Protein AF-A0A8H7BUD8-F1 (afdb_monomer)

Mean predicted aligned error: 6.66 Å

Organism: NCBI:txid679940

Radius of gyration: 22.52 Å; Cα contacts (8 Å, |Δi|>4): 184; chains: 1; bounding box: 57×32×62 Å

pLDDT: mean 85.46, std 10.9, range [43.34, 96.38]

Nearest PDB structures (foldseek):
  7f1q-assembly1_R  TM=3.606E-01  e=1.302E+00  Homo sapiens
  7uwb-assembly1_m  TM=3.746E-01  e=6.343E+00  Citrus x limon
  1qu7-assembly1_B  TM=4.519E-01  e=9.902E+00  Escherichia coli

Secondary structure (DSSP, 8-state):
----TT--BTTEEE-TTSPEEE-TTT--SSSTTHHHHHHHHHHHHHHHHHHHHHHHHH--STTHHHHHHHHHHH-S-HHHHHHHHHHHHHHHHHHHHHHHHHHHHHHHTT-HHHHHHHHHHHHHHHHHHHHHHHHHHHHHHHHHHHHHHHHHHHHHTTT--HHHHHHHHHHHHHHHHHHHHHHHHHHHHHHHHHHSHHHHHS-HHHHHHHHHHHHHHHHHHHHHHHHHHH--

Foldseek 3Di:
DDDPLQDAFLQWDADPVRAIFGQLLQDLPSHPCNVVSVVVVVVLVVLVVVLVVLVVVPPPVPCPVVVVVVVVVLDVDPVVVVVVVCCLVV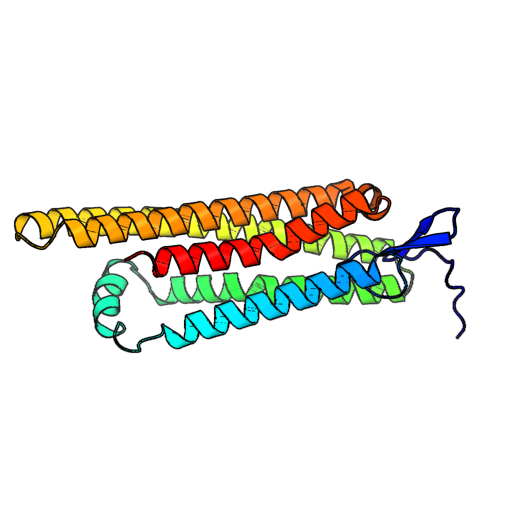VLVVLLVVLSVQLNVCRVVVNSVRNLVSVLVSLVVLLVSLQVVLVVLLVSLVSVLVSLVVVLVVCVVVPPDSVVSVLVSVLSVQLSVLSSVLSNQLSVLSVCCSVCVVVQRVDPVSSSVSSCSNSCSVSVSSVSNSVSVPPD

Solvent-accessible surface area (backbone atoms only — not comparable to full-atom values): 12670 Å² total; per-residue (Å²): 134,90,69,69,87,74,64,67,46,94,48,31,51,48,49,97,84,69,51,31,34,47,39,77,88,79,36,63,71,94,29,81,55,28,66,62,52,49,53,50,54,50,50,51,54,51,51,52,51,52,51,51,51,56,52,59,77,63,63,67,85,73,58,68,72,69,45,52,67,55,48,60,72,72,38,96,53,61,70,61,54,54,50,51,50,52,48,66,62,48,47,58,58,55,56,42,52,53,26,52,52,50,17,54,55,29,42,74,70,69,40,49,71,60,15,48,52,29,49,43,48,34,30,54,51,50,25,50,51,26,51,52,50,29,51,49,44,48,53,54,42,54,52,50,52,52,52,52,53,51,53,47,57,66,38,56,80,65,78,51,74,62,66,66,55,53,51,52,53,50,38,52,50,53,45,36,52,49,49,32,52,43,28,48,52,48,22,50,54,34,49,51,42,58,76,40,41,69,74,29,45,75,34,68,70,52,37,49,51,53,48,51,52,64,62,45,45,60,56,53,42,52,52,53,45,51,52,47,68,64,59,126

Sequence (232 aa):
MNRNLTESTFWRICDNEQRCHCDWRLTITHCQEQQAMKIMYIGQASLSGVVAVIGLNKLDLTPLQSSVALYTVWIRSPYIIDTICVLVITLPFISNNICSVLAGVYAKRGDNVRAEIYTSALYYLWTFYCVFLGSLIVYAGIRLVRLLKFHLRLQAERHVDVAKTKTGILKVKIIILGQTACTLISAVLLLTYAAMRDTIVEDFGRSLVFFIGGMYTYGLTMLVLEFAVILK

Structure (mmCIF, N/CA/C/O backbone):
data_AF-A0A8H7BUD8-F1
#
_entry.id   AF-A0A8H7BUD8-F1
#
loop_
_atom_site.group_PDB
_atom_site.id
_atom_site.type_symbol
_atom_site.label_atom_id
_atom_site.label_alt_id
_atom_site.label_comp_id
_atom_site.label_asym_id
_atom_site.label_entity_id
_atom_site.label_seq_id
_atom_site.pdbx_PDB_ins_code
_atom_site.Cartn_x
_atom_site.Cartn_y
_atom_site.Cartn_z
_atom_site.occupancy
_atom_site.B_iso_or_equiv
_atom_site.auth_seq_id
_atom_site.auth_comp_id
_atom_site.auth_asym_id
_atom_site.auth_atom_id
_atom_site.pdbx_PDB_model_num
ATOM 1 N N . MET A 1 1 ? 28.426 -11.624 -20.285 1.00 43.34 1 MET A N 1
ATOM 2 C CA . MET A 1 1 ? 27.499 -10.903 -21.186 1.00 43.34 1 MET A CA 1
ATOM 3 C C . MET A 1 1 ? 27.565 -9.425 -20.809 1.00 43.34 1 MET A C 1
ATOM 5 O O . MET A 1 1 ? 26.884 -9.019 -19.878 1.00 43.34 1 MET A O 1
ATOM 9 N N . ASN A 1 2 ? 28.457 -8.654 -21.441 1.00 44.00 2 ASN A N 1
ATOM 10 C CA . ASN A 1 2 ? 28.565 -7.205 -21.230 1.00 44.00 2 ASN A CA 1
ATOM 11 C C . ASN A 1 2 ? 27.395 -6.536 -21.955 1.00 44.00 2 ASN A C 1
ATOM 13 O O . ASN A 1 2 ? 27.482 -6.280 -23.151 1.00 44.00 2 ASN A O 1
ATOM 17 N N . ARG A 1 3 ? 26.268 -6.332 -21.265 1.00 54.66 3 ARG A N 1
ATOM 18 C CA . ARG A 1 3 ? 25.214 -5.455 -21.785 1.00 54.66 3 ARG A CA 1
ATOM 19 C C . ARG A 1 3 ? 25.732 -4.028 -21.693 1.00 54.66 3 ARG A C 1
ATOM 21 O O . ARG A 1 3 ? 26.208 -3.632 -20.629 1.00 54.66 3 ARG A O 1
ATOM 28 N N . ASN A 1 4 ? 25.652 -3.283 -22.789 1.00 61.06 4 ASN A N 1
ATOM 29 C CA . ASN A 1 4 ? 25.967 -1.862 -22.791 1.00 61.06 4 ASN A CA 1
ATOM 30 C C . ASN A 1 4 ? 25.098 -1.187 -21.721 1.00 61.06 4 ASN A C 1
ATOM 32 O O . ASN A 1 4 ? 23.870 -1.199 -21.798 1.00 61.06 4 ASN A O 1
ATOM 36 N N . LEU A 1 5 ? 25.734 -0.648 -20.677 1.00 64.06 5 LEU A N 1
ATOM 37 C CA . LEU A 1 5 ? 25.042 -0.037 -19.537 1.00 64.06 5 LEU A CA 1
ATOM 38 C C . LEU A 1 5 ? 24.188 1.178 -19.930 1.00 64.06 5 LEU A C 1
ATOM 40 O O . LEU A 1 5 ? 23.411 1.633 -19.099 1.00 64.06 5 LEU A O 1
ATOM 44 N N . THR A 1 6 ? 24.294 1.640 -21.173 1.00 64.50 6 THR A N 1
ATOM 45 C CA . THR A 1 6 ? 23.621 2.803 -21.751 1.00 64.50 6 THR A CA 1
ATOM 46 C C . THR A 1 6 ? 22.310 2.488 -22.476 1.00 64.50 6 THR A C 1
ATOM 48 O O . THR A 1 6 ? 21.619 3.417 -22.875 1.00 64.50 6 THR A O 1
ATOM 51 N N . GLU A 1 7 ? 21.937 1.216 -22.660 1.00 76.75 7 GLU A N 1
ATOM 52 C CA . GLU A 1 7 ? 20.685 0.876 -23.349 1.00 76.75 7 GLU A CA 1
ATOM 53 C C . GLU A 1 7 ? 19.470 1.114 -22.436 1.00 76.75 7 GLU A C 1
ATOM 55 O O . GLU A 1 7 ? 19.426 0.623 -21.296 1.00 76.75 7 GLU A O 1
ATOM 60 N N . SER A 1 8 ? 18.489 1.878 -22.926 1.00 77.75 8 SER A N 1
ATOM 61 C CA . SER A 1 8 ? 17.217 2.075 -22.235 1.00 77.75 8 SER A CA 1
ATOM 62 C C . SER A 1 8 ? 16.443 0.756 -22.203 1.00 77.75 8 SER A C 1
ATOM 64 O O . SER A 1 8 ? 16.367 0.005 -23.172 1.00 77.75 8 SER A O 1
ATOM 66 N N . THR A 1 9 ? 15.892 0.435 -21.041 1.00 85.50 9 THR A N 1
ATOM 67 C CA . THR A 1 9 ? 15.072 -0.763 -20.824 1.00 85.50 9 THR A CA 1
ATOM 68 C C . THR A 1 9 ? 13.766 -0.342 -20.170 1.00 85.50 9 THR A C 1
ATOM 70 O O . THR A 1 9 ? 13.685 0.735 -19.591 1.00 85.50 9 THR A O 1
ATOM 73 N N . PHE A 1 10 ? 12.748 -1.199 -20.196 1.00 85.75 10 PHE A N 1
ATOM 74 C CA . PHE A 1 10 ? 11.428 -0.893 -19.628 1.00 85.75 10 PHE A CA 1
ATOM 75 C C . PHE A 1 10 ? 11.452 -0.348 -18.179 1.00 85.75 10 PHE A C 1
ATOM 77 O O . PHE A 1 10 ? 10.625 0.478 -17.789 1.00 85.75 10 PHE A O 1
ATOM 84 N N . TRP A 1 11 ? 12.410 -0.804 -17.372 1.00 86.31 11 TRP A N 1
ATOM 85 C CA . TRP A 1 11 ? 12.568 -0.423 -15.965 1.00 86.31 11 TRP A CA 1
ATOM 86 C C . TRP A 1 11 ? 13.680 0.613 -15.723 1.00 86.31 11 TRP A C 1
ATOM 88 O O . TRP A 1 11 ? 13.928 0.985 -14.576 1.00 86.31 11 TRP A O 1
ATOM 98 N N . ARG A 1 12 ? 14.385 1.042 -16.779 1.00 88.12 12 ARG A N 1
ATOM 99 C CA . ARG A 1 12 ? 15.499 1.994 -16.710 1.00 88.12 12 ARG A CA 1
ATOM 100 C C . ARG A 1 12 ? 15.520 2.890 -17.942 1.00 88.12 12 ARG A C 1
ATOM 102 O O . ARG A 1 12 ? 15.896 2.435 -19.023 1.00 88.12 12 ARG A O 1
ATOM 109 N N . ILE A 1 13 ? 15.192 4.158 -17.749 1.00 89.12 13 ILE A N 1
ATOM 110 C CA . ILE A 1 13 ? 15.179 5.178 -18.797 1.00 89.12 13 ILE A CA 1
ATOM 111 C C . ILE A 1 13 ? 16.474 5.981 -18.672 1.00 89.12 13 ILE A C 1
ATOM 113 O O . ILE A 1 13 ? 16.790 6.455 -17.585 1.00 89.12 13 ILE A O 1
ATOM 117 N N . CYS A 1 14 ? 17.257 6.081 -19.745 1.00 89.62 14 CYS A N 1
ATOM 118 C CA . CYS A 1 14 ? 18.508 6.839 -19.746 1.00 89.62 14 CYS A CA 1
ATOM 119 C C . CYS A 1 14 ? 18.356 8.083 -20.620 1.00 89.62 14 CYS A C 1
ATOM 121 O O . CYS A 1 14 ? 17.897 7.975 -21.755 1.00 89.62 14 CYS A O 1
ATOM 123 N N . ASP A 1 15 ? 18.745 9.236 -20.084 1.00 88.00 15 ASP A N 1
ATOM 124 C CA . ASP A 1 15 ? 18.772 10.506 -20.809 1.00 88.00 15 ASP A CA 1
ATOM 125 C C . ASP A 1 15 ? 20.019 10.600 -21.715 1.00 88.00 15 ASP A C 1
ATOM 127 O O . ASP A 1 15 ? 20.965 9.812 -21.604 1.00 88.00 15 ASP A O 1
ATOM 131 N N . ASN A 1 16 ? 20.044 11.600 -22.596 1.00 88.00 16 ASN A N 1
ATOM 132 C CA . ASN A 1 16 ? 21.133 11.910 -23.524 1.00 88.00 16 ASN A CA 1
ATOM 133 C C . ASN A 1 16 ? 22.482 12.127 -22.816 1.00 88.00 16 ASN A C 1
ATOM 135 O O . ASN A 1 16 ? 23.537 11.868 -23.390 1.00 88.00 16 ASN A O 1
ATOM 139 N N . GLU A 1 17 ? 22.460 12.543 -21.549 1.00 88.62 17 GLU A N 1
ATOM 140 C CA . GLU A 1 17 ? 23.647 12.702 -20.700 1.00 88.62 17 GLU A CA 1
ATOM 141 C C . GLU A 1 17 ? 24.137 11.387 -20.060 1.00 88.62 17 GLU A C 1
ATOM 143 O O . GLU A 1 17 ? 24.962 11.408 -19.149 1.00 88.62 17 GLU A O 1
ATOM 148 N N . GLN A 1 18 ? 23.619 10.231 -20.495 1.00 84.69 18 GLN A N 1
ATOM 149 C CA . GLN A 1 18 ? 23.908 8.904 -19.927 1.00 84.69 18 GLN A CA 1
ATOM 150 C C . GLN A 1 18 ? 23.512 8.753 -18.447 1.00 84.69 18 GLN A C 1
ATOM 152 O O . GLN A 1 18 ? 23.960 7.832 -17.759 1.00 84.69 18 GLN A O 1
ATOM 157 N N . ARG A 1 19 ? 22.639 9.634 -17.948 1.00 89.50 19 ARG A N 1
ATOM 158 C CA . ARG A 1 19 ? 22.030 9.515 -16.622 1.00 89.50 19 ARG A CA 1
ATOM 159 C C . ARG A 1 19 ? 20.838 8.575 -16.726 1.00 89.50 19 ARG A C 1
ATOM 161 O O . ARG A 1 19 ? 19.901 8.839 -17.470 1.00 89.50 19 ARG A O 1
ATOM 168 N N . CYS A 1 20 ? 20.909 7.449 -16.024 1.00 90.88 20 CYS A N 1
ATOM 169 C CA . CYS A 1 20 ? 19.856 6.442 -16.032 1.00 90.88 20 CYS A CA 1
ATOM 170 C C . CYS A 1 20 ? 19.008 6.533 -14.763 1.00 90.88 20 CYS A C 1
ATOM 172 O O . CYS A 1 20 ? 19.529 6.409 -13.650 1.00 90.88 20 CYS A O 1
ATOM 174 N N . HIS A 1 21 ? 17.708 6.689 -14.975 1.00 90.50 21 HIS A N 1
ATOM 175 C CA . HIS A 1 21 ? 16.658 6.740 -13.973 1.00 90.50 21 HIS A CA 1
ATOM 176 C C . HIS A 1 21 ? 15.970 5.378 -13.884 1.00 90.50 21 HIS A C 1
ATOM 178 O O . HIS A 1 21 ? 15.653 4.755 -14.903 1.00 90.50 21 HIS A O 1
ATOM 184 N N . CYS A 1 22 ? 15.768 4.889 -12.663 1.00 90.25 22 CYS A N 1
ATOM 185 C CA . CYS A 1 22 ? 15.140 3.591 -12.417 1.00 90.25 22 CYS A CA 1
ATOM 186 C C . CYS A 1 22 ? 13.691 3.746 -11.956 1.00 90.25 22 CYS A C 1
ATOM 188 O O . CYS A 1 22 ? 13.375 4.589 -11.114 1.00 90.25 22 CYS A O 1
ATOM 190 N N . ASP A 1 23 ? 12.836 2.831 -12.411 1.00 88.50 23 ASP A N 1
ATOM 191 C CA . ASP A 1 23 ? 11.555 2.585 -11.758 1.00 88.50 23 ASP A CA 1
ATOM 192 C C . ASP A 1 23 ? 11.805 1.884 -10.414 1.00 88.50 23 ASP A C 1
ATOM 194 O O . ASP A 1 23 ? 12.189 0.710 -10.367 1.00 88.50 23 ASP A O 1
ATOM 198 N N . TRP A 1 24 ? 11.572 2.617 -9.322 1.00 84.88 24 TRP A N 1
ATOM 199 C CA . TRP A 1 24 ? 11.838 2.193 -7.946 1.00 84.88 24 TRP A CA 1
ATOM 200 C C . TRP A 1 24 ? 11.143 0.886 -7.544 1.00 84.88 24 TRP A C 1
ATOM 202 O O . TRP A 1 24 ? 11.577 0.244 -6.588 1.00 84.88 24 TRP A O 1
ATOM 212 N N . ARG A 1 25 ? 10.082 0.466 -8.249 1.00 79.00 25 ARG A N 1
ATOM 213 C CA . ARG A 1 25 ? 9.396 -0.806 -7.975 1.00 79.00 25 ARG A CA 1
ATOM 214 C C . ARG A 1 25 ? 10.030 -2.010 -8.648 1.00 79.00 25 ARG A C 1
ATOM 216 O O . ARG A 1 25 ? 9.864 -3.124 -8.156 1.00 79.00 25 ARG A O 1
ATOM 223 N N . LEU A 1 26 ? 10.696 -1.804 -9.779 1.00 84.25 26 LEU A N 1
ATOM 224 C CA . LEU A 1 26 ? 11.201 -2.886 -10.622 1.00 84.25 26 LEU A CA 1
ATOM 225 C C . LEU A 1 26 ? 12.694 -3.121 -10.404 1.00 84.25 26 LEU A C 1
ATOM 227 O O . LEU A 1 26 ? 13.139 -4.267 -10.351 1.00 84.25 26 LEU A O 1
ATOM 231 N N . THR A 1 27 ? 13.476 -2.051 -10.264 1.00 86.88 27 THR A N 1
ATOM 232 C CA . THR A 1 27 ? 14.910 -2.142 -9.985 1.00 86.88 27 THR A CA 1
ATOM 233 C C . THR A 1 27 ? 15.389 -0.945 -9.175 1.00 86.88 27 THR A C 1
ATOM 235 O O . THR A 1 27 ? 14.953 0.184 -9.360 1.00 86.88 27 THR A O 1
ATOM 238 N N . ILE A 1 28 ? 16.345 -1.198 -8.289 1.00 86.19 28 ILE A N 1
ATOM 239 C CA . ILE A 1 28 ? 17.000 -0.168 -7.471 1.00 86.19 28 ILE A CA 1
ATOM 240 C C . ILE A 1 28 ? 18.496 -0.053 -7.778 1.00 86.19 28 ILE A C 1
ATOM 242 O O . ILE A 1 28 ? 19.206 0.714 -7.133 1.00 86.19 28 ILE A O 1
ATOM 246 N N . THR A 1 29 ? 19.010 -0.865 -8.704 1.00 88.94 29 THR A N 1
ATOM 247 C CA . THR A 1 29 ? 20.447 -0.978 -8.978 1.00 88.94 29 THR A CA 1
ATOM 248 C C . THR A 1 29 ? 20.827 -0.337 -10.304 1.00 88.94 29 THR A C 1
ATOM 250 O O . THR A 1 29 ? 20.059 -0.416 -11.259 1.00 88.94 29 THR A O 1
ATOM 253 N N . HIS A 1 30 ? 22.048 0.199 -10.378 1.00 89.50 30 HIS A N 1
ATOM 254 C CA . HIS A 1 30 ? 22.639 0.790 -11.588 1.00 89.50 30 HIS A CA 1
ATOM 255 C C . HIS A 1 30 ? 21.899 2.029 -12.121 1.00 89.50 30 HIS A C 1
ATOM 257 O O . HIS A 1 30 ? 21.850 2.246 -13.331 1.00 89.50 30 HIS A O 1
ATOM 263 N N . CYS A 1 31 ? 21.356 2.841 -11.211 1.00 89.75 31 CYS A N 1
ATOM 264 C CA . CYS A 1 31 ? 20.735 4.132 -11.506 1.00 89.75 31 CYS A CA 1
ATOM 265 C C . CYS A 1 31 ? 21.238 5.215 -10.556 1.00 89.75 31 CYS A C 1
ATOM 267 O O . CYS A 1 31 ? 21.756 4.910 -9.474 1.00 89.75 31 CYS A O 1
ATOM 269 N N . GLN A 1 32 ? 21.072 6.473 -10.960 1.00 90.50 32 GLN A N 1
ATOM 270 C CA . GLN A 1 32 ? 21.531 7.638 -10.202 1.00 90.50 32 GLN A CA 1
ATOM 271 C C . GLN A 1 32 ? 20.929 7.677 -8.785 1.00 90.50 32 GLN A C 1
ATOM 273 O O . GLN A 1 32 ? 21.594 8.068 -7.827 1.00 90.50 32 GLN A O 1
ATOM 278 N N . GLU A 1 33 ? 19.700 7.191 -8.621 1.00 88.88 33 GLU A N 1
ATOM 279 C CA . GLU A 1 33 ? 18.955 7.228 -7.359 1.00 88.88 33 GLU A CA 1
ATOM 280 C C . GLU A 1 33 ? 19.239 6.060 -6.419 1.00 88.88 33 GLU A C 1
ATOM 282 O O . GLU A 1 33 ? 18.666 5.997 -5.329 1.00 88.88 33 GLU A O 1
ATOM 287 N N . GLN A 1 34 ? 20.109 5.125 -6.806 1.00 92.44 34 GLN A N 1
ATOM 288 C CA . GLN A 1 34 ? 20.335 3.885 -6.064 1.00 92.44 34 GLN A CA 1
ATOM 289 C C . GLN A 1 34 ? 20.611 4.134 -4.571 1.00 92.44 34 GLN A C 1
ATOM 291 O O . GLN A 1 34 ? 20.104 3.404 -3.717 1.00 92.44 34 GLN A O 1
ATOM 296 N N . GLN A 1 35 ? 21.427 5.139 -4.236 1.00 92.31 35 GLN A N 1
ATOM 297 C CA . GLN A 1 35 ? 21.776 5.432 -2.844 1.00 92.31 35 GLN A CA 1
ATOM 298 C C . GLN A 1 35 ? 20.573 5.967 -2.056 1.00 92.31 35 GLN A C 1
ATOM 300 O O . GLN A 1 35 ? 20.319 5.494 -0.949 1.00 92.31 35 GLN A O 1
ATOM 305 N N . ALA A 1 36 ? 19.807 6.895 -2.638 1.00 89.62 36 ALA A N 1
ATOM 306 C CA . ALA A 1 36 ? 18.610 7.449 -2.012 1.00 89.62 36 ALA A CA 1
ATOM 307 C C . ALA A 1 36 ? 17.548 6.362 -1.785 1.00 89.62 36 ALA A C 1
ATOM 309 O O . ALA A 1 36 ? 17.034 6.227 -0.674 1.00 89.62 36 ALA A O 1
ATOM 310 N N . MET A 1 37 ? 17.290 5.522 -2.794 1.00 88.88 37 MET A N 1
ATOM 311 C CA . MET A 1 37 ? 16.328 4.424 -2.676 1.00 88.88 37 MET A CA 1
ATOM 312 C C . MET A 1 37 ? 16.728 3.429 -1.582 1.00 88.88 37 MET A C 1
ATOM 314 O O . MET A 1 37 ? 15.906 3.080 -0.737 1.00 88.88 37 MET A O 1
ATOM 318 N N . LYS A 1 38 ? 18.001 3.007 -1.547 1.00 91.25 38 LYS A N 1
ATOM 319 C CA . LYS A 1 38 ? 18.509 2.074 -0.527 1.00 91.25 38 LYS A CA 1
ATOM 320 C C . LYS A 1 38 ? 18.321 2.607 0.893 1.00 91.25 38 LYS A C 1
ATOM 322 O O . LYS A 1 38 ? 17.859 1.862 1.753 1.00 91.25 38 LYS A O 1
ATOM 327 N N . ILE A 1 39 ? 18.642 3.882 1.130 1.00 90.94 39 ILE A N 1
ATOM 328 C CA . ILE A 1 39 ? 18.471 4.519 2.445 1.00 90.94 39 ILE A CA 1
ATOM 329 C C . ILE A 1 39 ? 17.000 4.483 2.876 1.00 90.94 39 ILE A C 1
ATOM 331 O O . ILE A 1 39 ? 16.704 4.121 4.013 1.00 90.94 39 ILE A O 1
ATOM 335 N N . MET A 1 40 ? 16.071 4.799 1.972 1.00 88.31 40 MET A N 1
ATOM 336 C CA . MET A 1 40 ? 14.641 4.801 2.295 1.00 88.31 40 MET A CA 1
ATOM 337 C C . MET A 1 40 ? 14.084 3.399 2.553 1.00 88.31 40 MET A C 1
ATOM 339 O O . MET A 1 40 ? 13.327 3.225 3.504 1.00 88.31 40 MET A O 1
ATOM 343 N N . TYR A 1 41 ? 14.480 2.389 1.768 1.00 87.75 41 TYR A N 1
ATOM 344 C CA . TYR A 1 41 ? 14.078 0.998 2.016 1.00 87.75 41 TYR A CA 1
ATOM 345 C C . TYR A 1 41 ? 14.549 0.507 3.388 1.00 87.75 41 TYR A C 1
ATO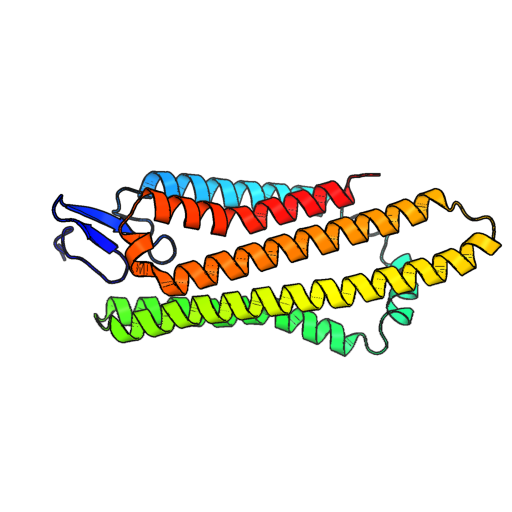M 347 O O . TYR A 1 41 ? 13.773 -0.105 4.123 1.00 87.75 41 TYR A O 1
ATOM 355 N N . ILE A 1 42 ? 15.795 0.816 3.762 1.00 90.62 42 ILE A N 1
ATOM 356 C CA . ILE A 1 42 ? 16.317 0.507 5.098 1.00 90.62 42 ILE A CA 1
ATOM 357 C C . ILE A 1 42 ? 15.499 1.245 6.161 1.00 90.62 42 ILE A C 1
ATOM 359 O O . ILE A 1 42 ? 15.039 0.617 7.109 1.00 90.62 42 ILE A O 1
ATOM 363 N N . GLY A 1 43 ? 15.246 2.544 5.976 1.00 88.75 43 GLY A N 1
ATOM 364 C CA . GLY A 1 43 ? 14.444 3.340 6.906 1.00 88.75 43 GLY A CA 1
ATOM 365 C C . GLY A 1 43 ? 13.032 2.784 7.112 1.00 88.75 43 GLY A C 1
ATOM 366 O O . GLY A 1 43 ? 12.563 2.703 8.246 1.00 88.75 43 GLY A O 1
ATOM 367 N N . GLN A 1 44 ? 12.367 2.340 6.044 1.00 84.69 44 GLN A N 1
ATOM 368 C CA . GLN A 1 44 ? 11.043 1.721 6.121 1.00 84.69 44 GLN A CA 1
ATOM 369 C C . GLN A 1 44 ? 11.081 0.364 6.835 1.00 84.69 44 GLN A C 1
ATOM 371 O O . GLN A 1 44 ? 10.204 0.079 7.655 1.00 84.69 44 GLN A O 1
ATOM 376 N N . ALA A 1 45 ? 12.092 -0.465 6.559 1.00 87.31 45 ALA A N 1
ATOM 377 C CA . ALA A 1 45 ? 12.280 -1.739 7.246 1.00 87.31 45 ALA A CA 1
ATOM 378 C C . ALA A 1 45 ? 12.526 -1.530 8.749 1.00 87.31 45 ALA A C 1
ATOM 380 O O . ALA A 1 45 ? 11.886 -2.183 9.574 1.00 87.31 45 ALA A O 1
ATOM 381 N N . SER A 1 46 ? 13.380 -0.567 9.114 1.00 89.38 46 SER A N 1
ATOM 382 C CA . SER A 1 46 ? 13.625 -0.183 10.506 1.00 89.38 46 SER A CA 1
ATOM 383 C C . SER A 1 46 ? 12.353 0.316 11.189 1.00 89.38 46 SER A C 1
ATOM 385 O O . SER A 1 46 ? 12.027 -0.156 12.276 1.00 89.38 46 SER A O 1
ATOM 387 N N . LEU A 1 47 ? 11.599 1.214 10.544 1.00 85.94 47 LEU A N 1
ATOM 388 C CA . LEU A 1 47 ? 10.335 1.726 11.078 1.00 85.94 47 LEU A CA 1
ATOM 389 C C . LEU A 1 47 ? 9.315 0.599 11.297 1.00 85.94 47 LEU A C 1
ATOM 391 O O . LEU A 1 47 ? 8.687 0.535 12.349 1.00 85.94 47 LEU A O 1
ATOM 395 N N . SER A 1 48 ? 9.194 -0.320 10.338 1.00 84.25 48 SER A N 1
ATOM 396 C CA . SER A 1 48 ? 8.301 -1.481 10.448 1.00 84.25 48 SER A CA 1
ATOM 397 C C . SER A 1 48 ? 8.709 -2.402 11.603 1.00 84.25 48 SER A C 1
ATOM 399 O O . SER A 1 48 ? 7.848 -2.897 12.327 1.00 84.25 48 SER A O 1
ATOM 401 N N . GLY A 1 49 ? 10.015 -2.597 11.815 1.00 84.31 49 GLY A N 1
ATOM 402 C CA . GLY A 1 49 ? 10.543 -3.354 12.951 1.00 84.31 49 GLY A CA 1
ATOM 403 C C . GLY A 1 49 ? 10.223 -2.704 14.300 1.00 84.31 49 GLY A C 1
ATOM 404 O O . GLY A 1 49 ? 9.793 -3.394 15.220 1.00 84.31 49 GLY A O 1
ATOM 405 N N . VAL A 1 50 ? 10.367 -1.378 14.410 1.00 86.00 50 VAL A N 1
ATOM 406 C CA . VAL A 1 50 ? 10.026 -0.623 15.631 1.00 86.00 50 VAL A CA 1
ATOM 407 C C . VAL A 1 50 ? 8.542 -0.764 15.969 1.00 86.00 50 VAL A C 1
ATOM 409 O O . VAL A 1 50 ? 8.213 -1.125 17.097 1.00 86.00 50 VAL A O 1
ATOM 412 N N . VAL A 1 51 ? 7.663 -0.559 14.984 1.00 80.88 51 VAL A N 1
ATOM 413 C CA . VAL A 1 51 ? 6.205 -0.724 15.131 1.00 80.88 51 VAL A CA 1
ATOM 414 C C . VAL A 1 51 ? 5.860 -2.151 15.573 1.00 80.88 51 VAL A C 1
ATOM 416 O O . VAL A 1 51 ? 5.110 -2.364 16.523 1.00 80.88 51 VAL A O 1
ATOM 419 N N . ALA A 1 52 ? 6.467 -3.169 14.954 1.00 80.56 52 ALA A N 1
ATOM 420 C CA . ALA A 1 52 ? 6.235 -4.557 15.350 1.00 80.56 52 ALA A CA 1
ATOM 421 C C . ALA A 1 52 ? 6.631 -4.822 16.817 1.00 80.56 52 ALA A C 1
ATOM 423 O O . ALA A 1 52 ? 5.883 -5.466 17.552 1.00 80.56 52 ALA A O 1
ATOM 424 N N . VAL A 1 53 ? 7.775 -4.295 17.268 1.00 84.62 53 VAL A N 1
ATOM 425 C CA . VAL A 1 53 ? 8.233 -4.435 18.661 1.00 84.62 53 VAL A CA 1
ATOM 426 C C . VAL A 1 53 ? 7.295 -3.718 19.635 1.00 84.62 53 VAL A C 1
ATOM 428 O O . VAL A 1 53 ? 6.952 -4.285 20.674 1.00 84.62 53 VAL A O 1
ATOM 431 N N . ILE A 1 54 ? 6.852 -2.497 19.323 1.00 82.00 54 ILE A N 1
ATOM 432 C CA . ILE A 1 54 ? 5.903 -1.748 20.163 1.00 82.00 54 ILE A CA 1
ATOM 433 C C . ILE A 1 54 ? 4.572 -2.505 20.268 1.00 82.00 54 ILE A C 1
ATOM 435 O O . ILE A 1 54 ? 4.058 -2.686 21.376 1.00 82.00 54 ILE A O 1
ATOM 439 N N . GLY A 1 55 ? 4.054 -3.006 19.144 1.00 72.94 55 GLY A N 1
ATOM 440 C CA . GLY A 1 55 ? 2.831 -3.804 19.094 1.00 72.94 55 GLY A CA 1
ATOM 441 C C . GLY A 1 55 ? 2.909 -5.085 19.930 1.00 72.94 55 GLY A C 1
ATOM 442 O O . GLY A 1 55 ? 1.994 -5.365 20.704 1.00 72.94 55 GLY A O 1
ATOM 443 N N . LEU A 1 56 ? 4.015 -5.831 19.839 1.00 77.62 56 LEU A N 1
ATOM 444 C CA . LEU A 1 56 ? 4.214 -7.070 20.603 1.00 77.62 56 LEU A CA 1
ATOM 445 C C . LEU A 1 56 ? 4.288 -6.828 22.117 1.00 77.62 56 LEU A C 1
ATOM 447 O O . LEU A 1 56 ? 3.674 -7.570 22.877 1.00 77.62 56 LEU A O 1
ATOM 451 N N . ASN A 1 57 ? 4.969 -5.768 22.566 1.00 75.81 57 ASN A N 1
ATOM 452 C CA . ASN A 1 57 ? 5.066 -5.431 23.995 1.00 75.81 57 ASN A CA 1
ATOM 453 C C . ASN A 1 57 ? 3.722 -5.011 24.618 1.00 75.81 57 ASN A C 1
ATOM 455 O O . ASN A 1 57 ? 3.571 -5.015 25.838 1.00 75.81 57 ASN A O 1
ATOM 459 N N . LY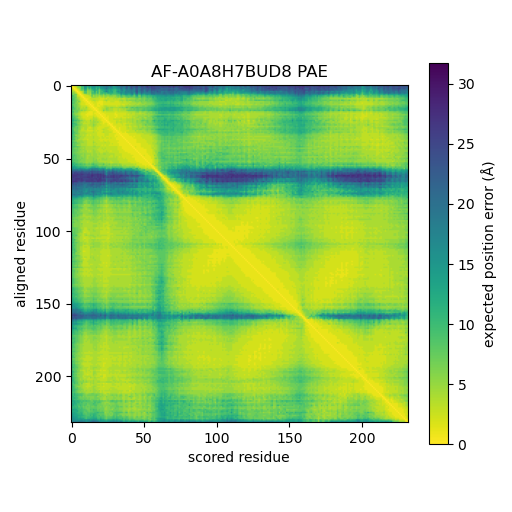S A 1 58 ? 2.751 -4.607 23.793 1.00 65.62 58 LYS A N 1
ATOM 460 C CA . LYS A 1 58 ? 1.420 -4.147 24.215 1.00 65.62 58 LYS A CA 1
ATOM 461 C C . LYS A 1 58 ? 0.338 -5.214 24.097 1.00 65.62 58 LYS A C 1
ATOM 463 O O . LYS A 1 58 ? -0.787 -4.959 24.534 1.00 65.62 58 LYS A O 1
ATOM 468 N N . LEU A 1 59 ? 0.648 -6.375 23.523 1.00 61.81 59 LEU A N 1
ATOM 469 C CA . LEU A 1 59 ? -0.283 -7.489 23.404 1.00 61.81 59 LEU A CA 1
ATOM 470 C C . LEU A 1 59 ? -0.408 -8.216 24.755 1.00 61.81 59 LEU A C 1
ATOM 472 O O . LEU A 1 59 ? -0.023 -9.371 24.905 1.00 61.81 59 LEU A O 1
ATOM 476 N N . ASP A 1 60 ? -0.940 -7.521 25.760 1.00 54.41 60 ASP A N 1
ATOM 477 C CA . ASP A 1 60 ? -1.428 -8.150 26.983 1.00 54.41 60 ASP A CA 1
ATOM 478 C C . ASP A 1 60 ? -2.524 -9.149 26.571 1.00 54.41 60 ASP A C 1
ATOM 480 O O . ASP A 1 60 ? -3.532 -8.764 25.983 1.00 54.41 60 ASP A O 1
ATOM 484 N N . LEU A 1 61 ? -2.335 -10.441 26.847 1.00 54.59 61 LEU A N 1
ATOM 485 C CA . LEU A 1 61 ? -3.241 -11.548 26.479 1.00 54.59 61 LEU A CA 1
ATOM 486 C C . LEU A 1 61 ? -4.599 -11.527 27.222 1.00 54.59 61 LEU A C 1
ATOM 488 O O . LEU A 1 61 ? -5.415 -12.438 27.087 1.00 54.59 61 LEU A O 1
ATOM 492 N N . THR A 1 62 ? -4.875 -10.484 28.002 1.00 47.31 62 THR A N 1
ATOM 493 C CA . THR A 1 62 ? -6.035 -10.355 28.895 1.00 47.31 62 THR A CA 1
ATOM 494 C C . THR A 1 62 ? -7.370 -9.858 28.287 1.00 47.31 62 THR A C 1
ATOM 496 O O . THR A 1 62 ? -8.400 -10.116 28.914 1.00 47.31 62 THR A O 1
ATOM 499 N N . PRO A 1 63 ? -7.491 -9.223 27.095 1.00 52.03 63 PRO A N 1
ATOM 500 C CA . PRO A 1 63 ? -8.778 -8.714 26.601 1.00 52.03 63 PRO A CA 1
ATOM 501 C C . PRO A 1 63 ? -9.673 -9.774 25.931 1.00 52.03 63 PRO A C 1
ATOM 503 O O . PRO A 1 63 ? -10.786 -9.445 25.497 1.00 52.03 63 PRO A O 1
ATOM 506 N N . LEU A 1 64 ? -9.239 -11.039 25.847 1.00 48.41 64 LEU A N 1
ATOM 507 C CA . LEU A 1 64 ? -9.976 -12.097 25.143 1.00 48.41 64 LEU A CA 1
ATOM 508 C C . LEU A 1 64 ? -11.377 -12.345 25.741 1.00 48.41 64 LEU A C 1
ATOM 510 O O . LEU A 1 64 ? -12.294 -12.697 25.013 1.00 48.41 64 LEU A O 1
ATOM 514 N N . GLN A 1 65 ? -11.591 -12.092 27.038 1.00 46.53 65 GLN A N 1
ATOM 515 C CA . GLN A 1 65 ? -12.903 -12.304 27.675 1.00 46.53 65 GLN A CA 1
ATOM 516 C C . GLN A 1 65 ? -13.879 -11.121 27.527 1.00 46.53 65 GLN A C 1
ATOM 518 O O . GLN A 1 65 ? -15.083 -11.330 27.404 1.00 46.53 65 GLN A O 1
ATOM 523 N N . SER A 1 66 ? -13.385 -9.878 27.491 1.00 52.75 66 SER A N 1
ATOM 524 C CA . SER A 1 66 ? -14.222 -8.667 27.350 1.00 52.75 66 SER A CA 1
ATOM 525 C C . SER A 1 66 ? -14.762 -8.494 25.924 1.00 52.75 66 SER A C 1
ATOM 527 O O . SER A 1 66 ? -15.887 -8.043 25.701 1.00 52.75 66 SER A O 1
ATOM 529 N N . SER A 1 67 ? -13.965 -8.902 24.938 1.00 56.91 67 SER A N 1
ATOM 530 C CA . SER A 1 67 ? -14.276 -8.734 23.520 1.00 56.91 67 SER A CA 1
ATOM 531 C C . SER A 1 67 ? -15.314 -9.728 23.002 1.00 56.91 67 SER A C 1
ATOM 533 O O . SER A 1 67 ? -16.110 -9.338 22.157 1.00 56.91 67 SER A O 1
ATOM 535 N N . VAL A 1 68 ? -15.387 -10.958 23.526 1.00 63.38 68 VAL A N 1
ATOM 536 C CA . VAL A 1 68 ? -16.327 -11.988 23.035 1.00 63.38 68 VAL A CA 1
ATOM 537 C C . VAL A 1 68 ? -17.786 -11.551 23.183 1.00 63.38 68 VAL A C 1
ATOM 539 O O . VAL A 1 68 ? -18.564 -11.708 22.246 1.00 63.38 68 VAL A O 1
ATOM 542 N N . ALA A 1 69 ? -18.158 -10.938 24.312 1.00 65.00 69 ALA A N 1
ATOM 543 C CA . ALA A 1 69 ? -19.528 -10.472 24.544 1.00 65.00 69 ALA A CA 1
ATOM 544 C C . ALA A 1 69 ? -19.918 -9.285 23.645 1.00 65.00 69 ALA A C 1
ATOM 546 O O . ALA A 1 69 ? -21.055 -9.192 23.190 1.00 65.00 69 ALA A O 1
ATOM 547 N N . LEU A 1 70 ? -18.980 -8.376 23.361 1.00 64.31 70 LEU A N 1
ATOM 548 C CA . LEU A 1 70 ? -19.228 -7.247 22.461 1.00 64.31 70 LEU A CA 1
ATOM 549 C C . LEU A 1 70 ? -19.220 -7.688 20.987 1.00 64.31 70 LEU A C 1
ATOM 551 O O . LEU A 1 70 ? -19.989 -7.183 20.171 1.00 64.31 70 LEU A O 1
ATOM 555 N N . TYR A 1 71 ? -18.353 -8.643 20.651 1.00 66.31 71 TYR A N 1
ATOM 556 C CA . TYR A 1 71 ? -18.150 -9.166 19.304 1.00 66.31 71 TYR A CA 1
ATOM 557 C C . TYR A 1 71 ? -19.359 -9.975 18.818 1.00 66.31 71 TYR A C 1
ATOM 559 O O . TYR A 1 71 ? -19.819 -9.764 17.696 1.00 66.31 71 TYR A O 1
ATOM 567 N N . THR A 1 72 ? -19.941 -10.817 19.678 1.00 70.44 72 THR A N 1
ATOM 568 C CA . THR A 1 72 ? -21.149 -11.601 19.354 1.00 70.44 72 THR A CA 1
ATOM 569 C C . THR A 1 72 ? -22.384 -10.726 19.130 1.00 70.44 72 THR A C 1
ATOM 571 O O . THR A 1 72 ? -23.235 -11.063 18.312 1.00 70.44 72 THR A O 1
ATOM 574 N N . VAL A 1 73 ? -22.471 -9.570 19.797 1.00 76.88 73 VAL A N 1
ATOM 575 C CA . VAL A 1 73 ? -23.544 -8.584 19.572 1.00 76.88 73 VAL A CA 1
ATOM 576 C C . VAL A 1 73 ? -23.290 -7.759 18.308 1.00 76.88 73 VAL A C 1
ATOM 578 O O . VAL A 1 73 ? -24.222 -7.401 17.586 1.00 76.88 73 VAL A O 1
ATOM 581 N N . TRP A 1 74 ? -22.027 -7.442 18.017 1.00 72.56 74 TRP A N 1
ATOM 582 C CA . TRP A 1 74 ? -21.669 -6.612 16.871 1.00 72.56 74 TRP A CA 1
ATOM 583 C C . TRP A 1 74 ? -21.874 -7.335 15.532 1.00 72.56 74 TRP A C 1
ATOM 585 O O . TRP A 1 74 ? -22.322 -6.703 14.564 1.00 72.56 74 TRP A O 1
ATOM 595 N N . ILE A 1 75 ? -21.590 -8.641 15.468 1.00 77.69 75 ILE A N 1
ATOM 596 C CA . ILE A 1 75 ? -21.557 -9.416 14.225 1.00 77.69 75 ILE A CA 1
ATOM 597 C C . ILE A 1 75 ? -22.555 -10.573 14.264 1.00 77.69 75 ILE A C 1
ATOM 599 O O . ILE A 1 75 ? -22.432 -11.502 15.050 1.00 77.69 75 ILE A O 1
ATOM 603 N N . ARG A 1 76 ? -23.502 -10.562 13.317 1.00 79.94 76 ARG A N 1
ATOM 604 C CA . ARG A 1 76 ? -24.510 -11.624 13.165 1.00 79.94 76 ARG A CA 1
ATOM 605 C C . ARG A 1 76 ? -23.919 -12.958 12.689 1.00 79.94 76 ARG A C 1
ATOM 607 O O . ARG A 1 76 ? -24.479 -14.000 12.998 1.00 79.94 76 ARG A O 1
ATOM 614 N N . SER A 1 77 ? -22.830 -12.924 11.918 1.00 83.12 77 SER A N 1
ATOM 615 C CA . SER A 1 77 ? -22.099 -14.114 11.466 1.00 83.12 77 SER A CA 1
ATOM 616 C C . SER A 1 77 ? -20.587 -13.850 11.466 1.00 83.12 77 SER A C 1
ATOM 618 O O . SER A 1 77 ? -20.105 -13.147 10.571 1.00 83.12 77 SER A O 1
ATOM 620 N N . PRO A 1 78 ? -19.841 -14.353 12.466 1.00 81.94 78 PRO A N 1
ATOM 621 C CA . PRO A 1 78 ? -18.405 -14.099 12.586 1.00 81.94 78 PRO A 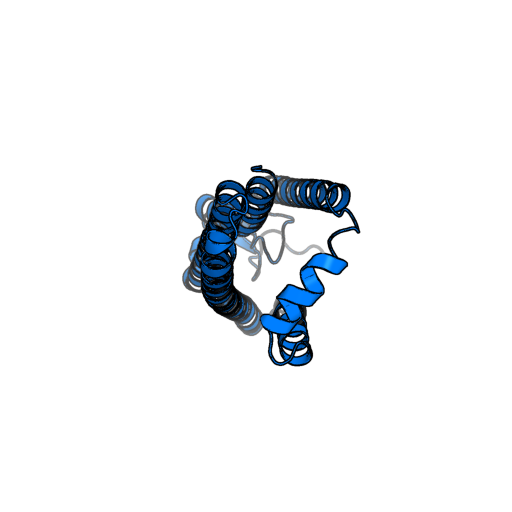CA 1
ATOM 622 C C . PRO A 1 78 ? -17.621 -14.702 11.416 1.00 81.94 78 PRO A C 1
ATOM 624 O O . PRO A 1 78 ? -16.764 -14.038 10.841 1.00 81.94 78 PRO A O 1
ATOM 627 N N . TYR A 1 79 ? -18.031 -15.885 10.948 1.00 84.94 79 TYR A N 1
ATOM 628 C CA . TYR A 1 79 ? -17.401 -16.588 9.828 1.00 84.94 79 TYR A CA 1
ATOM 629 C C . TYR A 1 79 ? -17.335 -15.761 8.538 1.00 84.94 79 TYR A C 1
ATOM 631 O O . TYR A 1 79 ? -16.332 -15.805 7.828 1.00 84.94 79 TYR A O 1
ATOM 639 N N . ILE A 1 80 ? -18.383 -14.988 8.225 1.00 88.69 80 ILE A N 1
ATOM 640 C CA . ILE A 1 80 ? -18.408 -14.160 7.009 1.00 88.69 80 ILE A CA 1
ATOM 641 C C . ILE A 1 80 ? -17.385 -13.028 7.119 1.00 88.69 80 ILE A C 1
ATOM 643 O O . ILE A 1 80 ? -16.668 -12.753 6.160 1.00 88.69 80 ILE A O 1
ATOM 647 N N . ILE A 1 81 ? -17.301 -12.378 8.280 1.00 86.69 81 ILE A N 1
ATOM 648 C CA . ILE A 1 81 ? -16.398 -11.240 8.476 1.00 86.69 81 ILE A CA 1
ATOM 649 C C . IL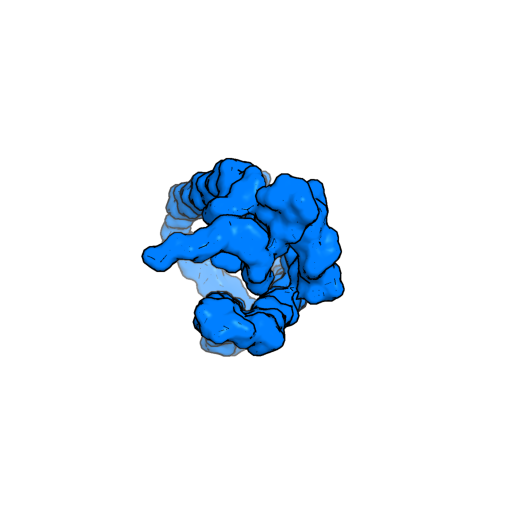E A 1 81 ? -14.947 -11.696 8.518 1.00 86.69 81 ILE A C 1
ATOM 651 O O . ILE A 1 81 ? -14.112 -11.065 7.874 1.00 86.69 81 ILE A O 1
ATOM 655 N N . ASP A 1 82 ? -14.662 -12.813 9.181 1.00 86.62 82 ASP A N 1
ATOM 656 C CA . ASP A 1 82 ? -13.320 -13.389 9.198 1.00 86.62 82 ASP A CA 1
ATOM 657 C C . ASP A 1 82 ? -12.884 -13.789 7.782 1.00 86.62 82 ASP A C 1
ATOM 659 O O . ASP A 1 82 ? -11.782 -13.447 7.358 1.00 86.62 82 ASP A O 1
ATOM 663 N N . THR A 1 83 ? -13.778 -14.400 6.995 1.00 89.44 83 THR A N 1
ATOM 664 C CA . THR A 1 83 ? -13.498 -14.744 5.590 1.00 89.44 83 THR A CA 1
ATOM 665 C C . THR A 1 83 ? -13.222 -13.497 4.749 1.00 89.44 83 THR A C 1
ATOM 667 O O . THR A 1 83 ? -12.235 -13.457 4.018 1.00 89.44 83 THR A O 1
ATOM 670 N N . ILE A 1 84 ? -14.051 -12.452 4.865 1.00 91.12 84 ILE A N 1
ATOM 671 C CA . ILE A 1 84 ? -13.834 -11.184 4.152 1.00 91.12 84 ILE A CA 1
ATOM 672 C C . ILE A 1 84 ? -12.498 -10.561 4.565 1.00 91.12 84 ILE A C 1
ATOM 674 O O . ILE A 1 84 ? -11.752 -10.112 3.702 1.00 91.12 84 ILE A O 1
ATOM 678 N N . CYS A 1 85 ? -12.174 -10.554 5.858 1.00 89.62 85 CYS A N 1
ATOM 679 C CA . CYS A 1 85 ? -10.926 -9.997 6.372 1.00 89.62 85 CYS A CA 1
ATOM 680 C C . CYS A 1 85 ? -9.710 -10.742 5.808 1.00 89.62 85 CYS A C 1
ATOM 682 O O . CYS A 1 85 ? -8.800 -10.118 5.262 1.00 89.62 85 CYS A O 1
ATOM 684 N N . VAL A 1 86 ? -9.735 -12.079 5.848 1.00 89.94 86 VAL A N 1
ATOM 685 C CA . VAL A 1 86 ? -8.679 -12.918 5.271 1.00 89.94 86 VAL A CA 1
ATOM 686 C C . VAL A 1 86 ? -8.532 -12.644 3.777 1.00 89.94 86 VAL A C 1
ATOM 688 O O . VAL A 1 86 ? -7.414 -12.433 3.316 1.00 89.94 86 VAL A O 1
ATOM 691 N N . LEU A 1 87 ? -9.627 -12.581 3.015 1.00 92.38 87 LEU A N 1
ATOM 692 C CA . LEU A 1 87 ? -9.580 -12.298 1.577 1.00 92.38 87 LEU A CA 1
ATOM 693 C C . LEU A 1 87 ? -9.022 -10.903 1.279 1.00 92.38 87 LEU A C 1
ATOM 695 O O . LEU A 1 87 ? -8.141 -10.763 0.438 1.00 92.38 87 LEU A O 1
ATOM 699 N N . VAL A 1 88 ? -9.490 -9.876 1.988 1.00 91.06 88 VAL A N 1
ATOM 700 C CA . VAL A 1 88 ? -9.047 -8.487 1.798 1.00 91.06 88 VAL A CA 1
ATOM 701 C C . VAL A 1 88 ? -7.570 -8.311 2.129 1.00 91.06 88 VAL A C 1
ATOM 703 O O . VAL A 1 88 ? -6.894 -7.525 1.471 1.00 91.06 88 VAL A O 1
ATOM 706 N N . ILE A 1 89 ? -7.060 -9.046 3.117 1.00 88.75 89 ILE A N 1
ATOM 707 C CA . ILE A 1 89 ? -5.641 -9.014 3.471 1.00 88.75 89 ILE A CA 1
ATOM 708 C C . ILE A 1 89 ? -4.817 -9.818 2.465 1.00 88.75 89 ILE A C 1
ATOM 710 O O . ILE A 1 89 ? -3.789 -9.330 2.019 1.00 88.75 89 ILE A O 1
ATOM 714 N N . THR A 1 90 ? -5.242 -11.028 2.091 1.00 89.25 90 THR A N 1
ATOM 715 C CA . THR A 1 90 ? -4.417 -11.969 1.306 1.00 89.25 90 THR A CA 1
ATOM 716 C C . THR A 1 90 ? -4.430 -11.711 -0.199 1.00 89.25 90 THR A C 1
ATOM 718 O O . THR A 1 90 ? -3.384 -11.836 -0.841 1.00 89.25 90 THR A O 1
ATOM 721 N N . LEU A 1 91 ? -5.573 -11.324 -0.775 1.00 93.75 91 LEU A N 1
ATOM 722 C CA . LEU A 1 91 ? -5.711 -11.128 -2.221 1.00 93.75 91 LEU A CA 1
ATOM 723 C C . LEU A 1 91 ? -4.736 -10.088 -2.792 1.00 93.75 91 LEU A C 1
ATOM 725 O O . LEU A 1 91 ? -4.098 -10.417 -3.793 1.00 93.75 91 LEU A O 1
ATOM 729 N N . PRO A 1 92 ? -4.526 -8.905 -2.174 1.00 93.50 92 PRO A N 1
ATOM 730 C CA . PRO A 1 92 ? -3.551 -7.937 -2.667 1.00 93.50 92 PRO A CA 1
ATOM 731 C C . PRO A 1 92 ? -2.141 -8.518 -2.761 1.00 93.50 92 PRO A C 1
ATOM 733 O O . PRO A 1 92 ? -1.467 -8.317 -3.768 1.00 93.50 92 PRO A O 1
ATOM 736 N N . PHE A 1 93 ? -1.693 -9.286 -1.761 1.00 89.88 93 PHE A N 1
ATOM 737 C CA . PHE A 1 93 ? -0.367 -9.906 -1.812 1.00 89.88 93 PHE A CA 1
ATOM 738 C C . PHE A 1 93 ? -0.262 -10.879 -2.978 1.00 89.88 93 PHE A C 1
ATOM 740 O O . PHE A 1 93 ? 0.705 -10.816 -3.734 1.00 89.88 93 PHE A O 1
ATOM 747 N N . ILE A 1 94 ? -1.252 -11.750 -3.160 1.00 93.88 94 ILE A N 1
ATOM 748 C CA . ILE A 1 94 ? -1.215 -12.754 -4.224 1.00 93.88 94 ILE A CA 1
ATOM 749 C C . ILE A 1 94 ? -1.261 -12.070 -5.595 1.00 93.88 94 ILE A C 1
ATOM 751 O O . ILE A 1 94 ? -0.364 -12.275 -6.414 1.00 93.88 94 ILE A O 1
ATOM 755 N N . SER A 1 95 ? -2.253 -11.211 -5.847 1.00 96.19 95 SER A N 1
ATOM 756 C CA . SER A 1 95 ? -2.433 -10.594 -7.164 1.00 96.19 95 SER A CA 1
ATOM 757 C C . SER A 1 95 ? -1.289 -9.650 -7.536 1.00 96.19 95 SER A C 1
ATOM 759 O O . SER A 1 95 ? -0.852 -9.651 -8.688 1.00 96.19 95 SER A O 1
ATOM 761 N N . ASN A 1 96 ? -0.759 -8.878 -6.579 1.00 92.81 96 ASN A N 1
ATOM 762 C CA . ASN A 1 96 ? 0.317 -7.925 -6.858 1.00 92.81 96 ASN A CA 1
ATOM 763 C C . ASN A 1 96 ? 1.647 -8.642 -7.109 1.00 92.81 96 ASN A C 1
ATOM 765 O O . ASN A 1 96 ? 2.383 -8.248 -8.012 1.00 92.81 96 ASN A O 1
ATOM 769 N N . ASN A 1 97 ? 1.938 -9.728 -6.382 1.00 92.50 97 ASN A N 1
ATOM 770 C CA . ASN A 1 97 ? 3.126 -10.536 -6.662 1.00 92.50 97 ASN A CA 1
ATOM 771 C C . ASN A 1 97 ? 3.031 -11.223 -8.030 1.00 92.50 97 ASN A C 1
ATOM 773 O O . ASN A 1 97 ? 4.009 -11.213 -8.771 1.00 92.50 97 ASN A O 1
ATOM 777 N N . ILE A 1 98 ? 1.858 -11.745 -8.411 1.00 96.25 98 ILE A N 1
ATOM 778 C CA . ILE A 1 98 ? 1.655 -12.327 -9.748 1.00 96.25 98 ILE A CA 1
ATOM 779 C C . ILE A 1 98 ? 1.916 -11.280 -10.839 1.00 96.25 98 ILE A C 1
ATOM 781 O O . ILE A 1 98 ? 2.700 -11.540 -11.752 1.00 96.25 98 ILE A O 1
ATOM 785 N N . CYS A 1 99 ? 1.317 -10.087 -10.738 1.00 96.19 99 CYS A N 1
ATOM 786 C CA . CYS A 1 99 ? 1.516 -9.031 -11.737 1.00 96.19 99 CYS A CA 1
ATOM 787 C C . CYS A 1 99 ? 2.977 -8.563 -11.796 1.00 96.19 99 CYS A C 1
ATOM 789 O O . CYS A 1 99 ? 3.514 -8.392 -12.886 1.00 96.19 99 CYS A O 1
ATOM 791 N N . SER A 1 100 ? 3.638 -8.426 -10.643 1.00 92.94 100 SER A N 1
ATOM 792 C CA . SER A 1 100 ? 5.051 -8.035 -10.558 1.00 92.94 100 SER A CA 1
ATOM 793 C C . SER A 1 100 ? 5.978 -9.064 -11.220 1.00 92.94 100 SER A C 1
ATOM 795 O O . SER A 1 100 ? 6.820 -8.712 -12.048 1.00 92.94 100 SER A O 1
ATOM 797 N N . VAL A 1 101 ? 5.777 -10.358 -10.937 1.00 94.19 101 VAL A N 1
ATOM 798 C CA . VAL A 1 101 ? 6.560 -11.436 -11.559 1.00 94.19 101 VAL A CA 1
ATOM 799 C C . VAL A 1 101 ? 6.327 -11.483 -13.069 1.00 94.19 101 VAL A C 1
ATOM 801 O O . VAL A 1 101 ? 7.293 -11.573 -13.828 1.00 94.19 101 VAL A O 1
ATOM 804 N N . LEU A 1 102 ? 5.073 -11.390 -13.526 1.00 96.19 102 LEU A N 1
ATOM 805 C CA . LEU A 1 102 ? 4.760 -11.397 -14.957 1.00 96.19 102 LEU A CA 1
ATOM 806 C C . LEU A 1 102 ? 5.377 -10.189 -15.671 1.00 96.19 102 LEU A C 1
ATOM 808 O O . LEU A 1 102 ? 6.017 -10.377 -16.707 1.00 96.19 102 LEU A O 1
ATOM 812 N N . ALA A 1 103 ? 5.276 -8.988 -15.094 1.00 94.31 103 ALA A N 1
ATOM 813 C CA . ALA A 1 103 ? 5.920 -7.791 -15.627 1.00 94.31 103 ALA A CA 1
ATOM 814 C C . ALA A 1 103 ? 7.438 -7.989 -15.787 1.00 94.31 103 ALA A C 1
ATOM 816 O O . ALA A 1 103 ? 7.981 -7.753 -16.867 1.00 94.31 103 ALA A O 1
ATOM 817 N N . GLY A 1 104 ? 8.113 -8.519 -14.761 1.00 89.94 104 GLY A N 1
ATOM 818 C CA . GLY A 1 104 ? 9.548 -8.807 -14.812 1.00 89.94 104 GLY A CA 1
ATOM 819 C C . GLY A 1 104 ? 9.930 -9.856 -15.864 1.00 89.94 104 GLY A C 1
ATOM 820 O O . GLY A 1 104 ? 10.925 -9.693 -16.575 1.00 89.94 104 GLY A O 1
ATOM 821 N N . VAL A 1 105 ? 9.136 -10.924 -16.010 1.00 94.62 105 VAL A N 1
ATOM 822 C CA . VAL A 1 105 ? 9.378 -11.979 -17.011 1.00 94.62 105 VAL A CA 1
ATOM 823 C C . VAL A 1 105 ? 9.233 -11.444 -18.436 1.00 94.62 105 VAL A C 1
ATOM 825 O O . VAL A 1 105 ? 10.102 -11.720 -19.266 1.00 94.62 105 VAL A O 1
ATOM 828 N N . TYR A 1 106 ? 8.174 -10.685 -18.733 1.00 95.81 106 TYR A N 1
ATOM 829 C CA . TYR A 1 106 ? 7.961 -10.114 -20.068 1.00 95.81 106 TYR A CA 1
ATOM 830 C C . TYR A 1 106 ? 9.003 -9.054 -20.410 1.00 95.81 106 TYR A C 1
ATOM 832 O O . TYR A 1 106 ? 9.584 -9.097 -21.496 1.00 95.81 106 TYR A O 1
ATOM 840 N N . ALA A 1 107 ? 9.347 -8.198 -19.450 1.00 91.44 107 ALA A N 1
ATOM 841 C CA . ALA A 1 107 ? 10.374 -7.191 -19.648 1.00 91.44 107 ALA A CA 1
ATOM 842 C C . ALA A 1 107 ? 11.755 -7.836 -19.902 1.00 91.44 107 ALA A C 1
ATOM 844 O O . ALA A 1 107 ? 12.499 -7.403 -20.779 1.00 91.44 107 ALA A O 1
ATOM 845 N N . LYS A 1 108 ? 12.088 -8.948 -19.224 1.00 89.69 108 LYS A N 1
ATOM 846 C CA . LYS A 1 108 ? 13.328 -9.706 -19.490 1.00 89.69 108 LYS A CA 1
ATOM 847 C C . LYS A 1 108 ? 13.364 -10.334 -20.890 1.00 89.69 108 LYS A C 1
ATOM 849 O O . LYS A 1 108 ? 14.453 -10.550 -21.419 1.00 89.69 108 LYS A O 1
ATOM 854 N N . ARG A 1 109 ? 12.204 -10.646 -21.477 1.00 94.00 109 ARG A N 1
ATOM 855 C CA . ARG A 1 109 ? 12.073 -11.181 -22.845 1.00 94.00 109 ARG A CA 1
ATOM 856 C C . ARG A 1 109 ? 12.101 -10.092 -23.926 1.00 94.00 109 ARG A C 1
ATOM 858 O O . ARG A 1 109 ? 12.075 -10.442 -25.099 1.00 94.00 109 ARG A O 1
ATOM 865 N N . GLY A 1 110 ? 12.151 -8.813 -23.546 1.00 91.75 110 GLY A N 1
ATOM 866 C CA . GLY A 1 110 ? 12.051 -7.682 -24.472 1.00 91.75 110 GLY A CA 1
ATOM 867 C C . GLY A 1 110 ? 10.621 -7.378 -24.934 1.00 91.75 110 GLY A C 1
ATOM 868 O O . GLY A 1 110 ? 10.430 -6.540 -25.808 1.00 91.75 110 GLY A O 1
ATOM 869 N N . ASP A 1 111 ? 9.609 -8.032 -24.353 1.00 95.25 111 ASP A N 1
ATOM 870 C CA . ASP A 1 111 ? 8.196 -7.762 -24.637 1.00 95.25 111 ASP A CA 1
ATOM 871 C C . ASP A 1 111 ? 7.696 -6.635 -23.720 1.00 95.25 111 ASP A C 1
ATOM 873 O O . ASP A 1 111 ? 7.031 -6.857 -22.702 1.00 95.25 111 ASP A O 1
ATOM 877 N N . ASN A 1 112 ? 8.100 -5.410 -24.061 1.00 92.31 112 ASN A N 1
ATOM 878 C CA . ASN A 1 112 ? 7.835 -4.220 -23.252 1.00 92.31 112 ASN A CA 1
ATOM 879 C C . ASN A 1 112 ? 6.335 -3.899 -23.164 1.00 92.31 112 ASN A C 1
ATOM 881 O O . ASN A 1 112 ? 5.874 -3.475 -22.110 1.00 92.31 112 ASN A O 1
ATOM 885 N N . VAL A 1 113 ? 5.563 -4.176 -24.222 1.00 94.94 113 VAL A N 1
ATOM 886 C CA . VAL A 1 113 ? 4.114 -3.916 -24.255 1.00 94.94 113 VAL A CA 1
ATOM 887 C C . VAL A 1 113 ? 3.396 -4.751 -23.197 1.00 94.94 113 VAL A C 1
ATOM 889 O O . VAL A 1 113 ? 2.591 -4.236 -22.422 1.00 94.94 113 VAL A O 1
ATOM 892 N N . ARG A 1 114 ? 3.705 -6.052 -23.101 1.00 95.75 114 ARG A N 1
ATOM 893 C CA . ARG A 1 114 ? 3.102 -6.897 -22.059 1.00 95.75 114 ARG A CA 1
ATOM 894 C C . ARG A 1 114 ? 3.593 -6.525 -20.669 1.00 95.75 114 ARG A C 1
ATOM 896 O O . ARG A 1 114 ? 2.796 -6.534 -19.733 1.00 95.75 114 ARG A O 1
ATOM 903 N N . ALA A 1 115 ? 4.872 -6.187 -20.523 1.00 94.31 115 ALA A N 1
ATOM 904 C CA . ALA A 1 115 ? 5.410 -5.735 -19.245 1.00 94.31 115 ALA A CA 1
ATOM 905 C C . ALA A 1 115 ? 4.679 -4.493 -18.717 1.00 94.31 115 ALA A C 1
ATOM 907 O O . ALA A 1 115 ? 4.332 -4.439 -17.534 1.00 94.31 115 ALA A O 1
ATOM 908 N N . GLU A 1 116 ? 4.387 -3.543 -19.605 1.00 93.00 116 GLU A N 1
ATOM 909 C CA . GLU A 1 116 ? 3.619 -2.341 -19.304 1.00 93.00 116 GLU A CA 1
ATOM 910 C C . GLU A 1 116 ? 2.195 -2.676 -18.866 1.00 93.00 116 GLU A C 1
ATOM 912 O O . GLU A 1 116 ? 1.765 -2.225 -17.808 1.00 93.00 116 GLU A 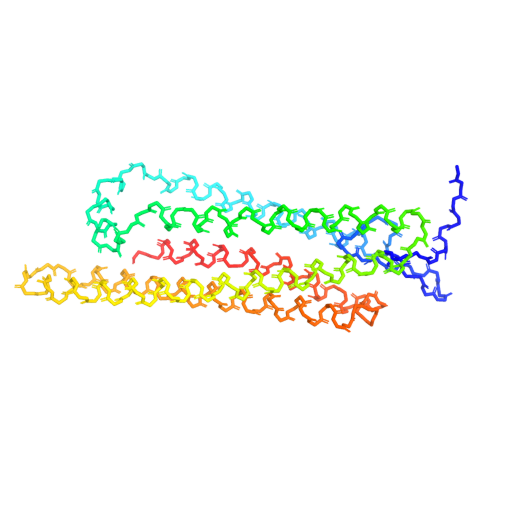O 1
ATOM 917 N N . ILE A 1 117 ? 1.498 -3.551 -19.599 1.00 95.50 117 ILE A N 1
ATOM 918 C CA . ILE A 1 117 ? 0.137 -3.983 -19.248 1.00 95.50 117 ILE A CA 1
ATOM 919 C C . ILE A 1 117 ? 0.089 -4.567 -17.830 1.00 95.50 117 ILE A C 1
ATOM 921 O O . ILE A 1 117 ? -0.771 -4.182 -17.038 1.00 95.50 117 ILE A O 1
ATOM 925 N N . TYR A 1 118 ? 1.012 -5.467 -17.474 1.00 96.25 118 TYR A N 1
ATOM 926 C CA . TYR A 1 118 ? 1.050 -6.056 -16.128 1.00 96.25 118 TYR A CA 1
ATOM 927 C C . TYR A 1 118 ? 1.445 -5.049 -15.046 1.00 96.25 118 TYR A C 1
ATOM 929 O O . TYR A 1 118 ? 0.923 -5.108 -13.931 1.00 96.25 118 TYR A O 1
ATOM 937 N N . THR A 1 119 ? 2.333 -4.111 -15.371 1.00 93.69 119 THR A N 1
ATOM 938 C CA . THR A 1 119 ? 2.747 -3.036 -14.464 1.00 93.69 119 THR A CA 1
ATOM 939 C C . THR A 1 119 ? 1.577 -2.091 -14.178 1.00 93.69 119 THR A C 1
ATOM 941 O O . THR A 1 119 ? 1.248 -1.846 -13.019 1.00 93.69 119 THR A O 1
ATOM 944 N N . SER A 1 120 ? 0.861 -1.649 -15.210 1.00 93.50 120 SER A N 1
ATOM 945 C CA . SER A 1 120 ? -0.353 -0.836 -15.088 1.00 93.50 120 SER A CA 1
ATOM 946 C C . SER A 1 120 ? -1.466 -1.579 -14.350 1.00 93.50 120 SER A C 1
ATOM 948 O O . SER A 1 120 ? -2.068 -1.025 -13.429 1.00 93.50 120 SER A O 1
ATOM 950 N N . ALA A 1 121 ? -1.696 -2.859 -14.667 1.00 95.69 121 ALA A N 1
ATOM 951 C CA . ALA A 1 121 ? -2.660 -3.696 -13.954 1.00 95.69 121 ALA A CA 1
ATOM 952 C C . ALA A 1 121 ? -2.349 -3.784 -12.452 1.00 95.69 121 ALA A C 1
ATOM 954 O O . ALA A 1 121 ? -3.265 -3.685 -11.637 1.00 95.69 121 ALA A O 1
ATOM 955 N N . LEU A 1 122 ? -1.070 -3.897 -12.074 1.00 95.25 122 LEU A N 1
ATOM 956 C CA . LEU A 1 122 ? -0.642 -3.873 -10.675 1.00 95.25 122 LEU A CA 1
ATOM 957 C C . LEU A 1 122 ? -1.053 -2.569 -9.981 1.00 95.25 122 LEU A C 1
ATOM 959 O O . LEU A 1 122 ? -1.587 -2.619 -8.873 1.00 95.25 122 LEU A O 1
ATOM 963 N N . TYR A 1 123 ? -0.847 -1.408 -10.612 1.00 93.50 123 TYR A N 1
ATOM 964 C CA . TYR A 1 123 ? -1.255 -0.129 -10.021 1.00 93.50 123 TYR A CA 1
ATOM 965 C C . TYR A 1 123 ? -2.775 0.003 -9.907 1.00 93.50 123 TYR A C 1
ATOM 967 O O . TYR A 1 123 ? -3.265 0.419 -8.857 1.00 93.50 123 TYR A O 1
ATOM 975 N N . TYR A 1 124 ? -3.534 -0.392 -10.933 1.00 95.50 124 TYR A N 1
ATOM 976 C CA . TYR A 1 124 ? -4.998 -0.351 -10.883 1.00 95.50 124 TYR A CA 1
ATOM 977 C C . TYR A 1 124 ? -5.576 -1.290 -9.821 1.00 95.50 124 TYR A C 1
ATOM 979 O O . TYR A 1 124 ? -6.463 -0.882 -9.071 1.00 95.50 124 TYR A O 1
ATOM 987 N N . LEU A 1 125 ? -5.046 -2.512 -9.705 1.00 96.00 125 LEU A N 1
ATOM 988 C CA . LEU A 1 125 ? -5.429 -3.454 -8.652 1.00 96.00 125 LEU A CA 1
ATOM 989 C C . LEU A 1 125 ? -5.143 -2.872 -7.269 1.00 96.00 125 LEU A C 1
ATOM 991 O O . LEU A 1 125 ? -6.011 -2.892 -6.400 1.00 96.00 125 LEU A O 1
ATOM 995 N N . TRP A 1 126 ? -3.957 -2.299 -7.067 1.00 94.19 126 TRP A N 1
ATOM 996 C CA . TRP A 1 126 ? -3.591 -1.695 -5.788 1.00 94.19 126 TRP A CA 1
ATOM 997 C C . TRP A 1 126 ? -4.508 -0.522 -5.423 1.00 94.19 126 TRP A C 1
ATOM 999 O O . TRP A 1 126 ? -4.987 -0.447 -4.292 1.00 94.19 126 TRP A O 1
ATOM 1009 N N . THR A 1 127 ? -4.819 0.352 -6.383 1.00 95.38 127 THR A N 1
ATOM 1010 C CA . THR A 1 127 ? -5.784 1.447 -6.208 1.00 95.38 127 THR A CA 1
ATOM 1011 C C . THR A 1 127 ? -7.164 0.913 -5.835 1.00 95.38 127 THR A C 1
ATOM 1013 O O . THR A 1 127 ? -7.763 1.390 -4.869 1.00 95.38 127 THR A O 1
ATOM 1016 N N . PHE A 1 128 ? -7.650 -0.113 -6.542 1.00 96.38 128 PHE A N 1
ATOM 1017 C CA . PHE A 1 128 ? -8.920 -0.767 -6.237 1.00 96.38 128 PHE A CA 1
ATOM 1018 C C . PHE A 1 128 ? -8.943 -1.309 -4.802 1.00 96.38 128 PHE A C 1
ATOM 1020 O O . PHE A 1 128 ? -9.871 -1.005 -4.051 1.00 96.38 128 PHE A O 1
ATOM 1027 N N . TYR A 1 129 ? -7.904 -2.035 -4.380 1.00 95.50 129 TYR A N 1
ATOM 1028 C CA . TYR A 1 129 ? -7.815 -2.556 -3.017 1.00 95.50 129 TYR A CA 1
ATOM 1029 C C . TYR A 1 129 ? -7.751 -1.448 -1.966 1.00 95.50 129 TYR A C 1
ATOM 1031 O O . TYR A 1 129 ? -8.399 -1.571 -0.931 1.00 95.50 129 TYR A O 1
ATOM 1039 N N . CYS A 1 130 ? -7.025 -0.354 -2.215 1.00 94.56 130 CYS A N 1
ATOM 1040 C CA . CYS A 1 130 ? -6.971 0.779 -1.291 1.00 94.56 130 CYS A CA 1
ATOM 1041 C C . CYS A 1 130 ? -8.341 1.441 -1.110 1.00 94.56 130 CYS A C 1
ATOM 1043 O O . CYS A 1 130 ? -8.745 1.694 0.025 1.00 94.56 130 CYS A O 1
ATOM 1045 N N . VAL A 1 131 ? -9.076 1.680 -2.200 1.00 96.06 131 VAL A N 1
ATOM 1046 C CA . VAL A 1 131 ? -10.429 2.253 -2.141 1.00 96.06 131 VAL A CA 1
ATOM 1047 C C . VAL A 1 131 ? -11.396 1.289 -1.455 1.00 96.06 131 VAL A C 1
ATOM 1049 O O . VAL A 1 131 ? -12.151 1.697 -0.571 1.00 96.06 131 VAL A O 1
ATOM 1052 N N . PHE A 1 132 ? -11.346 0.003 -1.810 1.00 95.94 132 PHE A N 1
ATOM 1053 C CA . PHE A 1 132 ? -12.200 -1.016 -1.210 1.00 95.94 132 PHE A CA 1
ATOM 1054 C C . PHE A 1 132 ? -11.944 -1.147 0.296 1.00 95.94 132 PHE A C 1
ATOM 1056 O O . PHE A 1 132 ? -12.878 -1.038 1.092 1.00 95.94 132 PHE A O 1
ATOM 1063 N N . LEU A 1 133 ? -10.681 -1.274 0.707 1.00 93.38 133 LEU A N 1
ATOM 1064 C CA . LEU A 1 133 ? -10.283 -1.337 2.111 1.00 93.38 133 LEU A CA 1
ATOM 1065 C C . LEU A 1 133 ? -10.687 -0.065 2.867 1.00 93.38 133 LEU A C 1
ATOM 1067 O O . LEU A 1 133 ? -11.283 -0.162 3.939 1.00 93.38 133 LEU A O 1
ATOM 1071 N N . GLY A 1 134 ? -10.434 1.117 2.299 1.00 94.25 134 GLY A N 1
ATOM 1072 C CA . GLY A 1 134 ? -10.860 2.394 2.875 1.00 94.25 134 GLY A CA 1
ATOM 1073 C C . GLY A 1 134 ? -12.373 2.448 3.106 1.00 94.25 134 GLY A C 1
ATOM 1074 O O . GLY A 1 134 ? -12.826 2.822 4.188 1.00 94.25 134 GLY A O 1
ATOM 1075 N N . SER A 1 135 ? -13.169 1.983 2.137 1.00 95.50 135 SER A N 1
ATOM 1076 C CA . SER A 1 135 ? -14.630 1.922 2.268 1.00 95.50 135 SER A CA 1
ATOM 1077 C C . SER A 1 135 ? -15.085 0.976 3.389 1.00 95.50 135 SER A C 1
ATOM 1079 O O . SER A 1 135 ? -15.967 1.331 4.178 1.00 95.50 135 SER A O 1
ATOM 1081 N N . LEU A 1 136 ? -14.438 -0.189 3.526 1.00 93.94 136 LEU A N 1
ATOM 1082 C CA . LEU A 1 136 ? -14.718 -1.153 4.591 1.00 93.94 136 LEU A CA 1
ATOM 1083 C C . LEU A 1 136 ? -14.361 -0.592 5.970 1.00 93.94 136 LEU A C 1
ATOM 1085 O O . LEU A 1 136 ? -15.140 -0.759 6.909 1.00 93.94 136 LEU A O 1
ATOM 1089 N N . ILE A 1 137 ? -13.231 0.111 6.091 1.00 93.12 137 ILE A N 1
ATOM 1090 C CA . ILE A 1 137 ? -12.805 0.763 7.337 1.00 93.12 137 ILE A CA 1
ATOM 1091 C C . ILE A 1 137 ? -13.829 1.812 7.772 1.00 93.12 137 ILE A C 1
ATOM 1093 O O . ILE A 1 137 ? -14.243 1.821 8.934 1.00 93.12 137 ILE A O 1
ATOM 1097 N N . VAL A 1 138 ? -14.288 2.665 6.852 1.00 95.00 138 VAL A N 1
ATOM 1098 C CA . VAL A 1 138 ? -15.324 3.666 7.149 1.00 95.00 138 VAL A CA 1
ATOM 1099 C C . VAL A 1 138 ? -16.627 2.989 7.565 1.00 95.00 138 VAL A C 1
ATOM 1101 O O . VAL A 1 138 ? -17.215 3.362 8.583 1.00 95.00 138 VAL A O 1
ATOM 1104 N N . TYR A 1 139 ? -17.072 1.974 6.820 1.00 94.19 139 TYR A N 1
ATOM 1105 C CA . TYR A 1 139 ? -18.300 1.240 7.122 1.00 94.19 139 TYR A CA 1
ATOM 1106 C C . TYR A 1 139 ? -18.252 0.585 8.511 1.00 94.19 139 TYR A C 1
ATOM 1108 O O . TYR A 1 139 ? -19.131 0.824 9.350 1.00 94.19 139 TYR A O 1
ATOM 1116 N N . ALA A 1 140 ? -17.205 -0.200 8.780 1.00 91.25 140 ALA A N 1
ATOM 1117 C CA . ALA A 1 140 ? -16.999 -0.870 10.059 1.00 91.25 140 ALA A CA 1
ATOM 1118 C C . ALA A 1 140 ? -16.875 0.150 11.198 1.00 91.25 140 ALA A C 1
ATOM 1120 O O . ALA A 1 140 ? -17.499 -0.003 12.251 1.00 91.25 140 ALA A O 1
ATOM 1121 N N . GLY A 1 141 ? -16.149 1.238 10.953 1.00 91.62 141 GLY A N 1
ATOM 1122 C CA . GLY A 1 141 ? -15.931 2.315 11.899 1.00 91.62 141 GLY A CA 1
ATOM 1123 C C . GLY A 1 141 ? -17.202 3.060 12.304 1.00 91.62 141 GLY A C 1
ATOM 1124 O O . GLY A 1 141 ? -17.476 3.233 13.494 1.00 91.62 141 GLY A O 1
ATOM 1125 N N . ILE A 1 142 ? -18.032 3.458 11.335 1.00 93.25 142 ILE A N 1
ATOM 1126 C CA . ILE A 1 142 ? -19.324 4.110 11.601 1.00 93.25 142 ILE A CA 1
ATOM 1127 C C . ILE A 1 142 ? -20.228 3.178 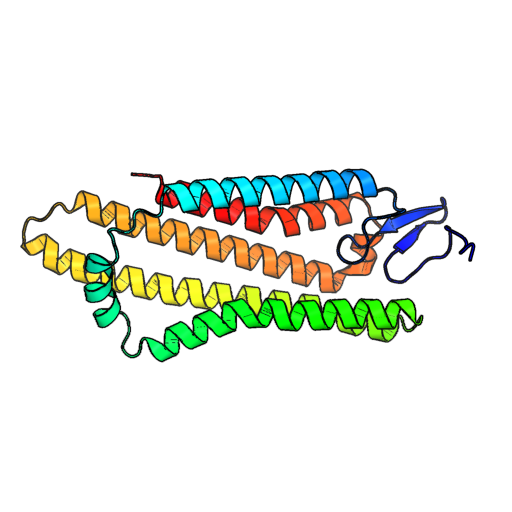12.409 1.00 93.25 142 ILE A C 1
ATOM 1129 O O . ILE A 1 142 ? -20.849 3.611 13.386 1.00 93.25 142 ILE A O 1
ATOM 1133 N N . ARG A 1 143 ? -20.299 1.898 12.025 1.00 91.44 143 ARG A N 1
ATOM 1134 C CA . ARG A 1 143 ? -21.103 0.895 12.732 1.00 91.44 143 ARG A CA 1
ATOM 1135 C C . ARG A 1 143 ? -20.633 0.720 14.176 1.00 91.44 143 ARG A C 1
ATOM 1137 O O . ARG A 1 143 ? -21.468 0.728 15.080 1.00 91.44 143 ARG A O 1
ATOM 1144 N N . LEU A 1 144 ? -19.323 0.628 14.402 1.00 89.00 144 LEU A N 1
ATOM 1145 C CA . LEU A 1 144 ? -18.731 0.504 15.734 1.00 89.00 144 LEU A CA 1
ATOM 1146 C C . LEU A 1 144 ? -19.034 1.728 16.611 1.00 89.00 144 LEU A C 1
ATOM 1148 O O . LEU A 1 144 ? -19.468 1.583 17.752 1.00 89.00 144 LEU A O 1
ATOM 1152 N N . VAL A 1 145 ? -18.900 2.943 16.069 1.00 91.38 145 VAL A N 1
ATOM 1153 C CA . VAL A 1 145 ? -19.221 4.181 16.801 1.00 91.38 145 VAL A CA 1
ATOM 1154 C C . VAL A 1 145 ? -20.709 4.256 17.158 1.00 91.38 145 VAL A C 1
ATOM 1156 O O . VAL A 1 145 ? -21.049 4.712 18.251 1.00 91.38 145 VAL A O 1
ATOM 1159 N N . ARG A 1 146 ? -21.612 3.818 16.268 1.00 91.94 146 ARG A N 1
ATOM 1160 C CA . ARG A 1 146 ? -23.057 3.765 16.560 1.00 91.94 146 ARG A CA 1
ATOM 1161 C C . ARG A 1 146 ? -23.362 2.795 17.700 1.00 91.94 146 ARG A C 1
ATOM 1163 O O . ARG A 1 146 ? -24.087 3.172 18.618 1.00 91.94 146 ARG A O 1
ATOM 1170 N N . LEU A 1 147 ? -22.771 1.600 17.673 1.00 88.00 147 LEU A N 1
ATOM 1171 C CA . LEU A 1 147 ? -22.952 0.597 18.723 1.00 88.00 147 LEU A CA 1
ATOM 1172 C C . LEU A 1 147 ? -22.410 1.089 20.075 1.00 88.00 147 LEU A C 1
ATOM 1174 O O . LEU A 1 147 ? -23.101 1.005 21.088 1.00 88.00 147 LEU A O 1
ATOM 1178 N N . LEU A 1 148 ? -21.216 1.688 20.091 1.00 86.81 148 LEU A N 1
ATOM 1179 C CA . LEU A 1 148 ? -20.613 2.207 21.320 1.00 86.81 148 LEU A CA 1
ATOM 1180 C C . LEU A 1 148 ? -21.426 3.366 21.917 1.00 86.81 148 LEU A C 1
ATOM 1182 O O . LEU A 1 148 ? -21.604 3.437 23.130 1.00 86.81 148 LEU A O 1
ATOM 1186 N N . LYS A 1 149 ? -21.993 4.243 21.075 1.00 90.31 149 LYS A N 1
ATOM 1187 C CA . LYS A 1 149 ? -22.929 5.291 21.518 1.00 90.31 149 LYS A CA 1
ATOM 1188 C C . LYS A 1 149 ? -24.215 4.722 22.117 1.00 90.31 149 LYS A C 1
ATOM 1190 O O . LYS A 1 149 ? -24.740 5.307 23.059 1.00 90.31 149 LYS A O 1
ATOM 1195 N N . PHE A 1 150 ? -24.726 3.623 21.568 1.00 88.25 150 PHE A N 1
ATOM 1196 C CA . PHE A 1 150 ? -25.921 2.963 22.086 1.00 88.25 150 PHE A CA 1
ATOM 1197 C C . PHE A 1 150 ? -25.670 2.378 23.483 1.00 88.25 150 PHE A C 1
ATOM 1199 O O . PHE A 1 150 ? -26.390 2.719 24.419 1.00 88.25 150 PHE A O 1
ATOM 1206 N N . HIS A 1 151 ? -24.588 1.612 23.661 1.00 84.50 151 HIS A N 1
ATOM 1207 C CA . HIS A 1 151 ? -24.209 1.086 24.979 1.00 84.50 151 HIS A CA 1
ATOM 1208 C C . HIS A 1 151 ? -23.887 2.186 25.993 1.00 84.50 151 HIS A C 1
ATOM 1210 O O . HIS A 1 151 ? -24.221 2.050 27.165 1.00 84.50 151 HIS A O 1
ATOM 1216 N N . LEU A 1 152 ? -23.299 3.299 25.549 1.00 85.00 152 LEU A N 1
ATOM 1217 C CA . LEU A 1 152 ? -23.056 4.463 26.399 1.00 85.00 152 LEU A CA 1
ATOM 1218 C C . LEU A 1 152 ? -24.328 5.059 26.988 1.00 85.00 152 LEU A C 1
ATOM 1220 O O . LEU A 1 152 ? -24.322 5.448 28.149 1.00 85.00 152 LEU A O 1
ATOM 1224 N N . ARG A 1 153 ? -25.401 5.152 26.197 1.00 87.00 153 ARG A N 1
ATOM 1225 C CA . ARG A 1 153 ? -26.687 5.664 26.691 1.00 87.00 153 ARG A CA 1
ATOM 1226 C C . ARG A 1 153 ? -27.257 4.741 27.763 1.00 87.00 153 ARG A C 1
ATOM 1228 O O . ARG A 1 153 ? -27.640 5.225 28.816 1.00 87.00 153 ARG A O 1
ATOM 1235 N N . LEU A 1 154 ? -27.192 3.429 27.532 1.00 85.00 154 LEU A N 1
ATOM 1236 C CA . LEU A 1 154 ? -27.626 2.416 28.499 1.00 85.00 154 LEU A CA 1
ATOM 1237 C C . LEU A 1 154 ? -26.776 2.412 29.784 1.00 85.00 154 LEU A C 1
ATOM 1239 O O . LEU A 1 154 ? -27.296 2.191 30.870 1.00 85.00 154 LEU A O 1
ATOM 1243 N N . GLN A 1 155 ? -25.464 2.650 29.687 1.00 82.88 155 GLN A N 1
ATOM 1244 C CA . GLN A 1 155 ? -24.577 2.697 30.858 1.00 82.88 155 GLN A CA 1
ATOM 1245 C C . GLN A 1 155 ? -24.638 4.023 31.623 1.00 82.88 155 GLN A C 1
ATOM 1247 O O . GLN A 1 155 ? -24.393 4.029 32.829 1.00 82.88 155 GLN A O 1
ATOM 1252 N N . ALA A 1 156 ? -24.964 5.133 30.954 1.00 83.12 156 ALA A N 1
ATOM 1253 C CA . ALA A 1 156 ? -25.121 6.436 31.597 1.00 83.12 156 ALA A CA 1
ATOM 1254 C C . ALA A 1 156 ? -26.253 6.429 32.638 1.00 83.12 156 ALA A C 1
ATOM 1256 O O . ALA A 1 156 ? -26.124 7.069 33.677 1.00 83.12 156 ALA A O 1
ATOM 1257 N N . GLU A 1 157 ? -27.303 5.634 32.414 1.00 83.62 157 GLU A N 1
ATOM 1258 C CA . GLU A 1 157 ? -28.382 5.398 33.386 1.00 83.62 157 GLU A CA 1
ATOM 1259 C C . GLU A 1 157 ? -27.906 4.650 34.647 1.00 83.62 157 GLU A C 1
ATOM 1261 O O . GLU A 1 157 ? -28.590 4.646 35.665 1.00 83.62 157 GLU A O 1
ATOM 1266 N N . ARG A 1 158 ? -26.715 4.037 34.610 1.00 81.25 158 ARG A N 1
ATOM 1267 C CA . ARG A 1 158 ? -26.174 3.173 35.671 1.00 81.25 158 ARG A CA 1
ATOM 1268 C C . ARG A 1 158 ? -25.015 3.795 36.464 1.00 81.25 158 ARG A C 1
ATOM 1270 O O . ARG A 1 158 ? -24.312 3.064 37.154 1.00 81.25 158 ARG A O 1
ATOM 1277 N N . HIS A 1 159 ? -24.796 5.112 36.354 1.00 73.31 159 HIS A N 1
ATOM 1278 C CA . HIS A 1 159 ? -23.719 5.866 37.028 1.00 73.31 159 HIS A CA 1
ATOM 1279 C C . HIS A 1 159 ? -22.286 5.340 36.786 1.00 73.31 159 HIS A C 1
ATOM 1281 O O . HIS A 1 159 ? -21.387 5.565 37.595 1.00 73.31 159 HIS A O 1
ATOM 1287 N N . VAL A 1 160 ? -22.037 4.662 35.661 1.00 71.44 160 VAL A N 1
ATOM 1288 C CA . VAL A 1 160 ? -20.683 4.220 35.290 1.00 71.44 160 VAL A CA 1
ATOM 1289 C C . VAL A 1 160 ? -19.906 5.376 34.653 1.00 71.44 160 VAL A C 1
ATOM 1291 O O . VAL A 1 160 ? -20.471 6.211 33.950 1.00 71.44 160 VAL A O 1
ATOM 1294 N N . ASP A 1 161 ? -18.600 5.400 34.902 1.00 77.38 161 ASP A N 1
ATOM 1295 C CA . ASP A 1 161 ? -17.629 6.436 34.544 1.00 77.38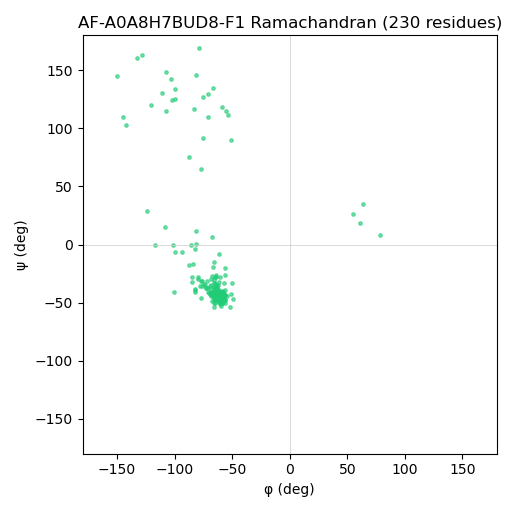 161 ASP A CA 1
ATOM 1296 C C . ASP A 1 161 ? -17.656 6.845 33.047 1.00 77.38 161 ASP A C 1
ATOM 1298 O O . ASP A 1 161 ? -16.981 6.278 32.182 1.00 77.38 161 ASP A O 1
ATOM 1302 N N . VAL A 1 162 ? -18.479 7.851 32.722 1.00 79.31 162 VAL A N 1
ATOM 1303 C CA . VAL A 1 162 ? -18.789 8.304 31.349 1.00 79.31 162 VAL A CA 1
ATOM 1304 C C . VAL A 1 162 ? -17.554 8.858 30.623 1.00 79.31 162 VAL A C 1
ATOM 1306 O O . VAL A 1 162 ? -17.484 8.829 29.388 1.00 79.31 162 VAL A O 1
ATOM 1309 N N . ALA A 1 163 ? -16.568 9.358 31.373 1.00 81.75 163 ALA A N 1
ATOM 1310 C CA . ALA A 1 163 ? -15.352 9.953 30.828 1.00 81.75 163 ALA A CA 1
ATOM 1311 C C . ALA A 1 163 ? -14.514 8.926 30.050 1.00 81.75 163 ALA A C 1
ATOM 1313 O O . ALA A 1 163 ? -14.157 9.167 28.895 1.00 81.75 163 ALA A O 1
ATOM 1314 N N . LYS A 1 164 ? -14.294 7.739 30.630 1.00 80.06 164 LYS A N 1
ATOM 1315 C CA . LYS A 1 164 ? -13.473 6.673 30.034 1.00 80.06 164 LYS A CA 1
ATOM 1316 C C . LYS A 1 164 ? -14.007 6.218 28.672 1.00 80.06 164 LYS A C 1
ATOM 1318 O O . LYS A 1 164 ? -13.246 6.008 27.726 1.00 80.06 164 LYS A O 1
ATOM 1323 N N . THR A 1 165 ? -15.326 6.115 28.537 1.00 78.75 165 THR A N 1
ATOM 1324 C CA . THR A 1 165 ? -15.958 5.621 27.307 1.00 78.75 165 THR A CA 1
ATOM 1325 C C . THR A 1 165 ? -16.035 6.690 26.209 1.00 78.75 165 THR A C 1
ATOM 1327 O O . THR A 1 165 ? -15.927 6.363 25.023 1.00 78.75 165 THR A O 1
ATOM 1330 N N . LYS A 1 166 ? -16.136 7.983 26.568 1.00 85.00 166 LYS A N 1
ATOM 1331 C CA . LYS A 1 166 ? -15.995 9.090 25.601 1.00 85.00 166 LYS A CA 1
ATOM 1332 C C . LYS A 1 166 ? -14.608 9.094 24.957 1.00 85.00 166 LYS A C 1
ATOM 1334 O O . LYS A 1 166 ? -14.520 9.245 23.736 1.00 85.00 166 LYS A O 1
ATOM 1339 N N . THR A 1 167 ? -13.554 8.849 25.738 1.00 84.75 167 THR A N 1
ATOM 1340 C CA . THR A 1 167 ? -12.190 8.711 25.209 1.00 84.75 167 THR A CA 1
ATOM 1341 C C . THR A 1 167 ? -12.090 7.524 24.249 1.00 84.75 167 THR A C 1
ATOM 1343 O O . THR A 1 167 ? -11.521 7.660 23.170 1.00 84.75 167 THR A O 1
ATOM 1346 N N . GLY A 1 168 ? -12.730 6.389 24.561 1.00 84.06 168 GLY A N 1
ATOM 1347 C CA . GLY A 1 168 ? -12.804 5.233 23.657 1.00 84.06 168 GLY A CA 1
ATOM 1348 C C . GLY A 1 168 ? -13.419 5.556 22.286 1.00 84.06 168 GLY A C 1
ATOM 1349 O O . GLY A 1 168 ? -12.843 5.211 21.256 1.00 84.06 168 GLY A O 1
ATOM 1350 N N . ILE A 1 169 ? -14.542 6.289 22.246 1.00 87.56 169 ILE A N 1
ATOM 1351 C CA . ILE A 1 169 ? -15.141 6.750 20.977 1.00 87.56 169 ILE A CA 1
ATOM 1352 C C . ILE A 1 169 ? -14.186 7.659 20.203 1.00 87.56 169 ILE A C 1
ATOM 1354 O O . ILE A 1 169 ? -14.102 7.554 18.977 1.00 87.56 169 ILE A O 1
ATOM 1358 N N . LEU A 1 170 ? -13.512 8.581 20.895 1.00 87.81 170 LEU A N 1
ATOM 1359 C CA . LEU A 1 170 ? -12.591 9.516 20.258 1.00 87.81 170 LEU A CA 1
ATOM 1360 C C . LEU A 1 170 ? -11.421 8.773 19.596 1.00 87.81 170 LEU A C 1
ATOM 1362 O O . LEU A 1 170 ? -11.141 9.035 18.428 1.00 87.81 170 LEU A O 1
ATOM 1366 N N . LYS A 1 171 ? -10.824 7.791 20.287 1.00 87.31 171 LYS A N 1
ATOM 1367 C CA . LYS A 1 171 ? -9.749 6.937 19.744 1.00 87.31 171 LYS A CA 1
ATOM 1368 C C . LYS A 1 171 ? -10.185 6.237 18.460 1.00 87.31 171 LYS A C 1
ATOM 1370 O O . LYS A 1 171 ? -9.516 6.350 17.437 1.00 87.31 171 LYS A O 1
ATOM 1375 N N . VAL A 1 172 ? -11.353 5.591 18.486 1.00 88.81 172 VAL A N 1
ATOM 1376 C CA . VAL A 1 172 ? -11.912 4.894 17.316 1.00 88.81 172 VAL A CA 1
ATOM 1377 C C . VAL A 1 172 ? -12.098 5.854 16.137 1.00 88.81 172 VAL A C 1
ATOM 1379 O O . VAL A 1 172 ? -11.718 5.527 15.018 1.00 88.81 172 VAL A O 1
ATOM 1382 N N . LYS A 1 173 ? -12.620 7.066 16.365 1.00 91.50 173 LYS A N 1
ATOM 1383 C CA . LYS A 1 173 ? -12.784 8.068 15.298 1.00 91.50 173 LYS A CA 1
ATOM 1384 C C . LYS A 1 173 ? -11.459 8.522 14.689 1.00 91.50 173 LYS A C 1
ATOM 1386 O O . LYS A 1 173 ? -11.390 8.640 13.469 1.00 91.50 173 LYS A O 1
ATOM 1391 N N . ILE A 1 174 ? -10.444 8.781 15.516 1.00 90.25 174 ILE A N 1
ATOM 1392 C CA . ILE A 1 174 ? -9.109 9.188 15.051 1.00 90.25 174 ILE A CA 1
ATOM 1393 C C . ILE A 1 174 ? -8.512 8.088 14.168 1.00 90.25 174 ILE A C 1
ATOM 1395 O O . ILE A 1 174 ? -8.053 8.379 13.067 1.00 90.25 174 ILE A O 1
ATOM 1399 N N . ILE A 1 175 ? -8.613 6.830 14.607 1.00 90.00 175 ILE A N 1
ATOM 1400 C CA . ILE A 1 175 ? -8.146 5.656 13.857 1.00 90.00 175 ILE A CA 1
ATOM 1401 C C . ILE A 1 175 ? -8.848 5.551 12.497 1.00 90.00 175 ILE A C 1
ATOM 1403 O O . ILE A 1 175 ? -8.185 5.448 11.468 1.00 90.00 175 ILE A O 1
ATOM 1407 N N . ILE A 1 176 ? -10.184 5.628 12.473 1.00 91.75 176 ILE A N 1
ATOM 1408 C CA . ILE A 1 176 ? -10.965 5.519 11.230 1.00 91.75 176 ILE A CA 1
ATOM 1409 C C . ILE A 1 176 ? -10.597 6.644 10.258 1.00 91.75 176 ILE A C 1
ATOM 1411 O O . ILE A 1 176 ? -10.351 6.373 9.084 1.00 91.75 176 ILE A O 1
ATOM 1415 N N . LEU A 1 177 ? -10.557 7.896 10.727 1.00 91.94 177 LEU A N 1
ATOM 1416 C CA . LEU A 1 177 ? -10.258 9.054 9.880 1.00 91.94 177 LEU A CA 1
ATOM 1417 C C . LEU A 1 177 ? -8.826 9.007 9.345 1.00 91.94 177 LEU A C 1
ATOM 1419 O O . LEU A 1 177 ? -8.629 9.185 8.145 1.00 91.94 177 LEU A O 1
ATOM 1423 N N . GLY A 1 178 ? -7.849 8.720 10.209 1.00 90.81 178 GLY A N 1
ATOM 1424 C CA . GLY A 1 178 ? -6.441 8.623 9.832 1.00 90.81 178 GLY A CA 1
ATOM 1425 C C . GLY A 1 178 ? -6.203 7.529 8.794 1.00 90.81 178 GLY A C 1
ATOM 1426 O O . GLY A 1 178 ? -5.648 7.804 7.732 1.00 90.81 178 GLY A O 1
ATOM 1427 N N . GLN A 1 179 ? -6.696 6.313 9.048 1.00 91.00 179 GLN A N 1
ATOM 1428 C CA . GLN A 1 179 ? -6.525 5.189 8.128 1.00 91.00 179 GLN A CA 1
ATOM 1429 C C . GLN A 1 179 ? -7.218 5.446 6.784 1.00 91.00 179 GLN A C 1
ATOM 1431 O O . GLN A 1 179 ? -6.628 5.209 5.731 1.00 91.00 179 GLN A O 1
ATOM 1436 N N . THR A 1 180 ? -8.448 5.967 6.808 1.00 93.75 180 THR A N 1
ATOM 1437 C CA . THR A 1 180 ? -9.192 6.276 5.579 1.00 93.75 180 THR A CA 1
ATOM 1438 C C . THR A 1 180 ? -8.452 7.324 4.753 1.00 93.75 180 THR A C 1
ATOM 1440 O O . THR A 1 180 ? -8.203 7.095 3.571 1.00 93.75 180 THR A O 1
ATOM 1443 N N . ALA A 1 181 ? -8.031 8.433 5.370 1.00 93.06 181 ALA A N 1
ATOM 1444 C CA . ALA A 1 181 ? -7.282 9.485 4.687 1.00 93.06 181 ALA A CA 1
ATOM 1445 C C . ALA A 1 181 ? -5.993 8.941 4.055 1.00 93.06 181 ALA A C 1
ATOM 1447 O O . ALA A 1 181 ? -5.741 9.184 2.878 1.00 93.06 181 ALA A O 1
ATOM 1448 N N . CYS A 1 182 ? -5.226 8.135 4.792 1.00 92.69 182 CYS A N 1
ATOM 1449 C CA . CYS A 1 182 ? -3.988 7.556 4.278 1.00 92.69 182 CYS A CA 1
ATOM 1450 C C . CYS A 1 182 ? -4.240 6.597 3.107 1.00 92.69 182 CYS A C 1
ATOM 1452 O O . CYS A 1 182 ? -3.577 6.707 2.079 1.00 92.69 182 CYS A O 1
ATOM 1454 N N . THR A 1 183 ? -5.238 5.710 3.202 1.00 92.06 183 THR A N 1
ATOM 1455 C CA . THR A 1 183 ? -5.580 4.797 2.093 1.00 92.06 183 THR A CA 1
ATOM 1456 C C . THR A 1 183 ? -6.053 5.533 0.837 1.00 92.06 183 THR A C 1
ATOM 1458 O O . THR A 1 183 ? -5.703 5.121 -0.269 1.00 92.06 183 THR A O 1
ATOM 1461 N N . LEU A 1 184 ? -6.789 6.640 0.985 1.00 93.88 184 LEU A N 1
ATOM 1462 C CA . LEU A 1 184 ? -7.216 7.473 -0.140 1.00 93.88 184 LEU A CA 1
ATOM 1463 C C . LEU A 1 184 ? -6.042 8.233 -0.766 1.00 93.88 184 LEU A C 1
ATOM 1465 O O . LEU A 1 184 ? -5.932 8.260 -1.988 1.00 93.88 184 LEU A O 1
ATOM 1469 N N . ILE A 1 185 ? -5.137 8.790 0.046 1.00 93.81 185 ILE A N 1
ATOM 1470 C CA . ILE A 1 185 ? -3.905 9.422 -0.449 1.00 93.81 185 ILE A CA 1
ATOM 1471 C C . ILE A 1 185 ? -3.073 8.401 -1.232 1.00 93.81 185 ILE A C 1
ATOM 1473 O O . ILE A 1 185 ? -2.645 8.695 -2.346 1.00 93.81 185 ILE A O 1
ATOM 1477 N N . SER A 1 186 ? -2.899 7.181 -0.711 1.00 92.25 186 SER A N 1
ATOM 1478 C CA . SER A 1 186 ? -2.209 6.109 -1.438 1.00 92.25 186 SER A CA 1
ATOM 1479 C C . SER A 1 186 ? -2.904 5.765 -2.755 1.00 92.25 186 SER A C 1
ATOM 1481 O O . SER A 1 186 ? -2.227 5.643 -3.770 1.00 92.25 186 SER A O 1
ATOM 1483 N N . ALA A 1 187 ? -4.235 5.650 -2.772 1.00 94.88 187 ALA A N 1
ATOM 1484 C CA . ALA A 1 187 ? -4.990 5.379 -3.995 1.00 94.88 187 ALA A CA 1
ATOM 1485 C C . ALA A 1 187 ? -4.781 6.474 -5.055 1.00 94.88 187 ALA A C 1
ATOM 1487 O O . ALA A 1 187 ? -4.545 6.161 -6.220 1.00 94.88 187 ALA A O 1
ATOM 1488 N N . VAL A 1 188 ? -4.803 7.748 -4.652 1.00 95.44 188 VAL A N 1
ATOM 1489 C CA . VAL A 1 188 ? -4.541 8.881 -5.552 1.00 95.44 188 VAL A CA 1
ATOM 1490 C C . VAL A 1 188 ? -3.108 8.839 -6.079 1.00 95.44 188 VAL A C 1
ATOM 1492 O O . VAL A 1 188 ? -2.909 8.943 -7.284 1.00 95.44 188 VAL A O 1
ATOM 1495 N N . LEU A 1 189 ? -2.110 8.630 -5.214 1.00 93.69 189 LEU A N 1
ATOM 1496 C CA . LEU A 1 189 ? -0.708 8.534 -5.635 1.00 93.69 189 LEU A CA 1
ATOM 1497 C C . LEU A 1 189 ? -0.487 7.399 -6.643 1.00 93.69 189 LEU A C 1
ATOM 1499 O O . LEU A 1 189 ? 0.210 7.594 -7.636 1.00 93.69 189 LEU A O 1
ATOM 1503 N N . LEU A 1 190 ? -1.093 6.232 -6.414 1.00 92.94 190 LEU A N 1
ATOM 1504 C CA . LEU A 1 190 ? -0.996 5.077 -7.310 1.00 92.94 190 LEU A CA 1
ATOM 1505 C C . LEU A 1 190 ? -1.675 5.334 -8.654 1.00 92.94 190 LEU A C 1
ATOM 1507 O O . LEU A 1 190 ? -1.120 4.974 -9.688 1.00 92.94 190 LEU A O 1
ATOM 1511 N N . LEU A 1 191 ? -2.850 5.964 -8.645 1.00 95.12 191 LEU A N 1
ATOM 1512 C CA . LEU A 1 191 ? -3.579 6.297 -9.864 1.00 95.12 191 LEU A CA 1
ATOM 1513 C C . LEU A 1 191 ? -2.830 7.342 -10.698 1.00 95.12 191 LEU A C 1
ATOM 1515 O O . LEU A 1 191 ? -2.692 7.170 -11.907 1.00 95.12 191 LEU A O 1
ATOM 1519 N N . THR A 1 192 ? -2.299 8.387 -10.058 1.00 94.75 192 THR A N 1
ATOM 1520 C CA . THR A 1 192 ? -1.483 9.402 -10.737 1.00 94.75 192 THR A CA 1
ATOM 1521 C C . THR A 1 192 ? -0.201 8.791 -11.292 1.00 94.75 192 THR A C 1
ATOM 1523 O O . THR A 1 192 ? 0.168 9.081 -12.427 1.00 94.75 192 THR A O 1
ATOM 1526 N N . TYR A 1 193 ? 0.451 7.901 -10.536 1.00 92.44 193 TYR A N 1
ATOM 1527 C CA . TYR A 1 193 ? 1.630 7.189 -11.021 1.00 92.44 193 TYR A CA 1
ATOM 1528 C C . TYR A 1 193 ? 1.304 6.301 -12.229 1.00 92.44 193 TYR A C 1
ATOM 1530 O O . TYR A 1 193 ? 2.050 6.307 -13.199 1.00 92.44 193 TYR A O 1
ATOM 1538 N N . ALA A 1 194 ? 0.178 5.580 -12.208 1.00 92.69 194 ALA A N 1
ATOM 1539 C CA . ALA A 1 194 ? -0.255 4.754 -13.336 1.00 92.69 194 ALA A CA 1
ATOM 1540 C C . ALA A 1 194 ? -0.531 5.584 -14.600 1.00 92.69 194 ALA A C 1
ATOM 1542 O O . ALA A 1 194 ? -0.206 5.150 -15.698 1.00 92.69 194 ALA A O 1
ATOM 1543 N N . ALA A 1 195 ? -1.119 6.774 -14.445 1.00 93.75 195 ALA A N 1
ATOM 1544 C CA . ALA A 1 195 ? -1.475 7.640 -15.566 1.00 93.75 195 ALA A CA 1
ATOM 1545 C C . ALA A 1 195 ? -0.278 8.399 -16.163 1.00 93.75 195 ALA A C 1
ATOM 1547 O O . ALA A 1 195 ? -0.281 8.701 -17.351 1.00 93.75 195 ALA A O 1
ATOM 1548 N N . MET A 1 196 ? 0.721 8.743 -15.345 1.00 93.88 196 MET A N 1
ATOM 1549 C CA . MET A 1 196 ? 1.835 9.621 -15.732 1.00 93.88 196 MET A CA 1
ATOM 1550 C C . MET A 1 196 ? 3.206 8.968 -15.524 1.00 93.88 196 MET A C 1
ATOM 1552 O O . MET A 1 196 ? 4.184 9.666 -15.252 1.00 93.88 196 MET A O 1
ATOM 1556 N N . ARG A 1 197 ? 3.285 7.635 -15.615 1.00 90.88 197 ARG A N 1
ATOM 1557 C CA . ARG A 1 197 ? 4.491 6.868 -15.277 1.00 90.88 197 ARG A CA 1
ATOM 1558 C C . ARG A 1 197 ? 5.735 7.401 -15.981 1.00 90.88 197 ARG A C 1
ATOM 1560 O O . ARG A 1 197 ? 6.708 7.714 -15.303 1.00 90.88 197 ARG A O 1
ATOM 1567 N N . ASP A 1 198 ? 5.693 7.536 -17.302 1.00 88.44 198 ASP A N 1
ATOM 1568 C CA . ASP A 1 198 ? 6.878 7.889 -18.093 1.00 88.44 198 ASP A CA 1
ATOM 1569 C C . ASP A 1 198 ? 7.401 9.281 -17.715 1.00 88.44 198 ASP A C 1
ATOM 1571 O O . ASP A 1 198 ? 8.567 9.446 -17.366 1.00 88.44 198 ASP A O 1
ATOM 1575 N N . THR A 1 199 ? 6.494 10.254 -17.598 1.00 91.19 199 THR A N 1
ATOM 1576 C CA . THR A 1 199 ? 6.804 11.624 -17.162 1.00 91.19 199 THR A CA 1
ATOM 1577 C C . THR A 1 199 ? 7.329 11.714 -15.723 1.00 91.19 199 THR A C 1
ATOM 1579 O O . THR A 1 199 ? 8.026 12.668 -15.374 1.00 91.19 199 THR A O 1
ATOM 1582 N N . ILE A 1 200 ? 6.954 10.777 -14.847 1.00 92.00 200 ILE A N 1
ATOM 1583 C CA . ILE A 1 200 ? 7.428 10.737 -13.457 1.00 92.00 200 ILE A CA 1
ATOM 1584 C C . ILE A 1 200 ? 8.802 10.073 -13.373 1.00 92.00 200 ILE A C 1
ATOM 1586 O O . ILE A 1 200 ? 9.629 10.523 -12.586 1.00 92.00 200 ILE A O 1
ATOM 1590 N N . VAL A 1 201 ? 9.042 9.012 -14.146 1.00 90.00 201 VAL A N 1
ATOM 1591 C CA . VAL A 1 201 ? 10.304 8.257 -14.115 1.00 90.00 201 VAL A CA 1
ATOM 1592 C C . VAL A 1 201 ? 11.451 9.050 -14.745 1.00 90.00 201 VAL A C 1
ATOM 1594 O O . VAL A 1 201 ? 12.579 8.923 -14.284 1.00 90.00 201 VAL A O 1
ATOM 1597 N N . GLU A 1 202 ? 11.174 9.892 -15.741 1.00 88.88 202 GLU A N 1
ATOM 1598 C CA . GLU A 1 202 ? 12.181 10.751 -16.384 1.00 88.88 202 GLU A CA 1
ATOM 1599 C C . GLU A 1 202 ? 12.740 11.852 -15.466 1.00 88.88 202 GLU A C 1
ATOM 1601 O O . GLU A 1 202 ? 13.874 12.289 -15.645 1.00 88.88 202 GLU A O 1
ATOM 1606 N N . ASP A 1 203 ? 11.975 12.301 -14.467 1.00 89.50 203 ASP A N 1
ATOM 1607 C CA . ASP A 1 203 ? 12.374 13.382 -13.563 1.00 89.50 203 ASP A CA 1
ATOM 1608 C C . ASP A 1 203 ? 12.711 12.827 -12.173 1.00 89.50 203 ASP A C 1
ATOM 1610 O O . ASP A 1 203 ? 11.841 12.351 -11.434 1.00 89.50 203 ASP A O 1
ATOM 1614 N N . PHE A 1 204 ? 13.982 12.958 -11.783 1.00 87.00 204 PHE A N 1
ATOM 1615 C CA . PHE A 1 204 ? 14.479 12.558 -10.466 1.00 87.00 204 PHE A CA 1
ATOM 1616 C C . PHE A 1 204 ? 13.616 13.093 -9.314 1.00 87.00 204 PHE A C 1
ATOM 1618 O O . PHE A 1 204 ? 13.262 12.345 -8.401 1.00 87.00 204 PHE A O 1
ATOM 1625 N N . GLY A 1 205 ? 13.264 14.381 -9.350 1.00 89.44 205 GLY A N 1
ATOM 1626 C CA . GLY A 1 205 ? 12.516 15.029 -8.278 1.00 89.44 205 GLY A CA 1
ATOM 1627 C C . GLY A 1 205 ? 11.107 14.459 -8.151 1.00 89.44 205 GLY A C 1
ATOM 1628 O O . GLY A 1 205 ? 10.652 14.165 -7.044 1.00 89.44 205 GLY A O 1
ATOM 1629 N N . ARG A 1 206 ? 10.430 14.236 -9.283 1.00 89.88 206 ARG A N 1
ATOM 1630 C CA . ARG A 1 206 ? 9.080 13.650 -9.303 1.00 89.88 206 ARG A CA 1
ATOM 1631 C C . ARG A 1 206 ? 9.113 12.198 -8.848 1.00 89.88 206 ARG A C 1
ATOM 1633 O O . ARG A 1 206 ? 8.351 11.837 -7.952 1.00 89.88 206 ARG A O 1
ATOM 1640 N N . SER A 1 207 ? 10.021 11.392 -9.397 1.00 88.38 207 SER A N 1
ATOM 1641 C CA . SER A 1 207 ? 10.199 9.993 -9.002 1.00 88.38 207 SER A CA 1
ATOM 1642 C C . SER A 1 207 ? 10.438 9.866 -7.493 1.00 88.38 207 SER A C 1
ATOM 1644 O O . SER A 1 207 ? 9.771 9.078 -6.818 1.00 88.38 207 SER A O 1
ATOM 1646 N N . LEU A 1 208 ? 11.294 10.727 -6.928 1.00 89.06 208 LEU A N 1
ATOM 1647 C CA . LEU A 1 208 ? 11.592 10.757 -5.497 1.00 89.06 208 LEU A CA 1
ATOM 1648 C C . LEU A 1 208 ? 10.368 11.119 -4.641 1.00 89.06 208 LEU A C 1
ATOM 1650 O O . LEU A 1 208 ? 10.116 10.460 -3.634 1.00 89.06 208 LEU A O 1
ATOM 1654 N N . VAL A 1 209 ? 9.584 12.129 -5.033 1.00 91.12 209 VAL A N 1
ATOM 1655 C CA . VAL A 1 209 ? 8.363 12.527 -4.306 1.00 91.12 209 VAL A CA 1
ATOM 1656 C C . VAL A 1 209 ? 7.335 11.397 -4.296 1.00 91.12 209 VAL A C 1
ATOM 1658 O O . VAL A 1 209 ? 6.782 11.082 -3.240 1.00 91.12 209 VAL A O 1
ATOM 1661 N N . PHE A 1 210 ? 7.101 10.749 -5.440 1.00 90.75 210 PHE A N 1
ATOM 1662 C CA . PHE A 1 210 ? 6.175 9.617 -5.528 1.00 90.75 210 PHE A CA 1
ATOM 1663 C C . PHE A 1 210 ? 6.663 8.409 -4.732 1.00 90.75 210 PHE A C 1
ATOM 1665 O O . PHE A 1 210 ? 5.858 7.723 -4.100 1.00 90.75 210 PHE A O 1
ATOM 1672 N N . PHE A 1 211 ? 7.970 8.170 -4.719 1.00 86.69 211 PHE A N 1
ATOM 1673 C CA . PHE A 1 211 ? 8.574 7.112 -3.927 1.00 86.69 211 PHE A CA 1
ATOM 1674 C C . PHE A 1 211 ? 8.416 7.363 -2.421 1.00 86.69 211 PHE A C 1
ATOM 1676 O O . PHE A 1 211 ? 7.895 6.502 -1.710 1.00 86.69 211 PHE A O 1
ATOM 1683 N N . ILE A 1 212 ? 8.769 8.561 -1.937 1.00 88.38 212 ILE A N 1
ATOM 1684 C CA . ILE A 1 212 ? 8.590 8.950 -0.529 1.00 88.38 212 ILE A CA 1
ATOM 1685 C C . ILE A 1 212 ? 7.109 8.861 -0.147 1.00 88.38 212 ILE A C 1
ATOM 1687 O O . ILE A 1 212 ? 6.761 8.211 0.840 1.00 88.38 212 ILE A O 1
ATOM 1691 N N . GLY A 1 213 ? 6.227 9.467 -0.945 1.00 88.88 213 GLY A N 1
ATOM 1692 C CA . GLY A 1 213 ? 4.787 9.442 -0.709 1.00 88.88 213 GLY A CA 1
ATOM 1693 C C . GLY A 1 213 ? 4.245 8.015 -0.651 1.00 88.88 213 GLY A C 1
ATOM 1694 O O . GLY A 1 213 ? 3.564 7.647 0.303 1.00 88.88 213 GLY A O 1
ATOM 1695 N N . GLY A 1 214 ? 4.599 7.171 -1.619 1.00 85.50 214 GLY A N 1
ATOM 1696 C CA . GLY A 1 214 ? 4.152 5.781 -1.677 1.00 85.50 214 GLY A CA 1
ATOM 1697 C C . GLY A 1 214 ? 4.633 4.931 -0.498 1.00 85.50 214 GLY A C 1
ATOM 1698 O O . GLY A 1 214 ? 3.852 4.159 0.057 1.00 85.50 214 GLY A O 1
ATOM 1699 N N . MET A 1 215 ? 5.893 5.081 -0.085 1.00 84.25 215 MET A N 1
ATOM 1700 C CA . MET A 1 215 ? 6.513 4.223 0.934 1.00 84.25 215 MET A CA 1
ATOM 1701 C C . MET A 1 215 ? 6.179 4.650 2.364 1.00 84.25 215 MET A C 1
ATOM 1703 O O . MET A 1 215 ? 5.911 3.802 3.223 1.00 84.25 215 MET A O 1
ATOM 1707 N N . TYR A 1 216 ? 6.170 5.957 2.632 1.00 85.06 216 TYR A N 1
ATOM 1708 C CA . TYR A 1 216 ? 5.997 6.481 3.987 1.00 85.06 216 TYR A CA 1
ATOM 1709 C C . TYR A 1 216 ? 4.538 6.680 4.389 1.00 85.06 216 TYR A C 1
ATOM 1711 O O . TYR A 1 216 ? 4.268 6.718 5.588 1.00 85.06 216 TYR A O 1
ATOM 1719 N N . THR A 1 217 ? 3.586 6.731 3.446 1.00 85.62 217 THR A N 1
ATOM 1720 C CA . THR A 1 217 ? 2.156 6.847 3.797 1.00 85.62 217 THR A CA 1
ATOM 1721 C C . THR A 1 217 ? 1.726 5.712 4.735 1.00 85.62 217 THR A C 1
ATOM 1723 O O . THR A 1 217 ? 1.101 5.965 5.765 1.00 85.62 217 THR A O 1
ATOM 1726 N N . TYR A 1 218 ? 2.139 4.470 4.466 1.00 81.00 218 TYR A N 1
ATOM 1727 C CA . TYR A 1 218 ? 1.810 3.324 5.325 1.00 81.00 218 TYR A CA 1
ATOM 1728 C C . TYR A 1 218 ? 2.506 3.374 6.692 1.00 81.00 218 TYR A C 1
ATOM 1730 O O . TYR A 1 218 ? 1.870 3.117 7.713 1.00 81.00 218 TYR A O 1
ATOM 1738 N N . GLY A 1 219 ? 3.788 3.753 6.727 1.00 81.19 219 GLY A N 1
ATOM 1739 C CA . GLY A 1 219 ? 4.548 3.881 7.976 1.00 81.19 219 GLY A CA 1
ATOM 1740 C C . GLY A 1 219 ? 3.988 4.968 8.897 1.00 81.19 219 GLY A C 1
ATOM 1741 O O . GLY A 1 219 ? 3.798 4.733 10.088 1.00 81.19 219 GLY A O 1
ATOM 1742 N N . LEU A 1 220 ? 3.639 6.129 8.335 1.00 79.56 220 LEU A N 1
ATOM 1743 C CA . LEU A 1 220 ? 2.975 7.212 9.065 1.00 79.56 220 LEU A CA 1
ATOM 1744 C C . LEU A 1 220 ? 1.624 6.770 9.621 1.00 79.56 220 LEU A C 1
ATOM 1746 O O . LEU A 1 220 ? 1.302 7.077 10.766 1.00 79.56 220 LEU A O 1
ATOM 1750 N N . THR A 1 221 ? 0.856 6.010 8.840 1.00 80.75 221 THR A N 1
ATOM 1751 C CA . THR A 1 221 ? -0.436 5.491 9.297 1.00 80.75 221 THR A CA 1
ATOM 1752 C C . THR A 1 221 ? -0.270 4.602 10.529 1.00 80.75 221 THR A C 1
ATOM 1754 O O . THR A 1 221 ? -0.978 4.788 11.515 1.00 80.75 221 THR A O 1
ATOM 1757 N N . MET A 1 222 ? 0.698 3.680 10.511 1.00 79.75 222 MET A N 1
ATOM 1758 C CA . MET A 1 222 ? 0.968 2.800 11.652 1.00 79.75 222 MET A CA 1
ATOM 1759 C C . MET A 1 222 ? 1.386 3.579 12.900 1.00 79.75 222 MET A C 1
ATOM 1761 O O . MET A 1 222 ? 0.864 3.313 13.979 1.00 79.75 222 MET A O 1
ATOM 1765 N N . LEU A 1 223 ? 2.236 4.599 12.755 1.00 80.12 223 LEU A N 1
ATOM 1766 C CA . LEU A 1 223 ? 2.586 5.477 13.873 1.00 80.12 223 LEU A CA 1
ATOM 1767 C C . LEU A 1 223 ? 1.349 6.172 14.456 1.00 80.12 223 LEU A C 1
ATOM 1769 O O . LEU A 1 223 ? 1.160 6.176 15.669 1.00 80.12 223 LEU A O 1
ATOM 1773 N N . VAL A 1 224 ? 0.476 6.728 13.609 1.00 80.75 224 VAL A N 1
ATOM 1774 C CA . VAL A 1 224 ? -0.774 7.370 14.055 1.00 80.75 224 VAL A CA 1
ATOM 1775 C C . VAL A 1 224 ? -1.659 6.387 14.826 1.00 80.75 224 VAL A C 1
ATOM 1777 O O . VAL A 1 224 ? -2.231 6.762 15.851 1.00 80.75 224 VAL A O 1
ATOM 1780 N N . LEU A 1 225 ? -1.753 5.132 14.374 1.00 79.56 225 LEU A N 1
ATOM 1781 C CA . LEU A 1 225 ? -2.494 4.083 15.078 1.00 79.56 225 LEU A CA 1
ATOM 1782 C C . LEU A 1 225 ? -1.898 3.805 16.460 1.00 79.56 225 LEU A C 1
ATOM 1784 O O . LEU A 1 225 ? -2.635 3.783 17.445 1.00 79.56 225 LEU A O 1
ATOM 1788 N N . GLU A 1 226 ? -0.580 3.644 16.554 1.00 78.06 226 GLU A N 1
ATOM 1789 C CA . GLU A 1 226 ? 0.095 3.411 17.831 1.00 78.06 226 GLU A CA 1
ATOM 1790 C C . GLU A 1 226 ? -0.077 4.590 18.789 1.00 78.06 226 GLU A C 1
ATOM 1792 O O . GLU A 1 226 ? -0.457 4.391 19.944 1.00 78.06 226 GLU A O 1
ATOM 1797 N N . PHE A 1 227 ? 0.098 5.826 18.314 1.00 79.88 227 PHE A N 1
ATOM 1798 C CA . PHE A 1 227 ? -0.147 7.024 19.118 1.00 79.88 227 PHE A CA 1
ATOM 1799 C C . PHE A 1 227 ? -1.599 7.099 19.605 1.00 79.88 227 PHE A C 1
ATOM 1801 O O . PHE A 1 227 ? -1.835 7.408 20.775 1.00 79.88 227 PHE A O 1
ATOM 1808 N N . ALA A 1 228 ? -2.576 6.768 18.755 1.00 78.94 228 ALA A N 1
ATOM 1809 C CA . ALA A 1 228 ? -3.988 6.747 19.135 1.00 78.94 228 ALA A CA 1
ATOM 1810 C C . ALA A 1 228 ? -4.308 5.665 20.184 1.00 78.94 228 ALA A C 1
ATOM 1812 O O . ALA A 1 228 ? -5.166 5.879 21.043 1.00 78.94 228 ALA A O 1
ATOM 1813 N N . VAL A 1 229 ? -3.616 4.522 20.141 1.00 73.81 229 VAL A N 1
ATOM 1814 C CA . VAL A 1 229 ? -3.725 3.455 21.150 1.00 73.81 229 VAL A CA 1
ATOM 1815 C C . VAL A 1 229 ? -3.045 3.857 22.465 1.00 73.81 229 VAL A C 1
ATOM 1817 O O . VAL A 1 229 ? -3.557 3.540 23.542 1.00 73.81 229 VAL A O 1
ATOM 1820 N N . ILE A 1 230 ? -1.913 4.564 22.398 1.00 76.62 230 ILE A N 1
ATOM 1821 C CA . ILE A 1 230 ? -1.127 4.990 23.565 1.00 76.62 230 ILE A CA 1
ATOM 1822 C C . ILE A 1 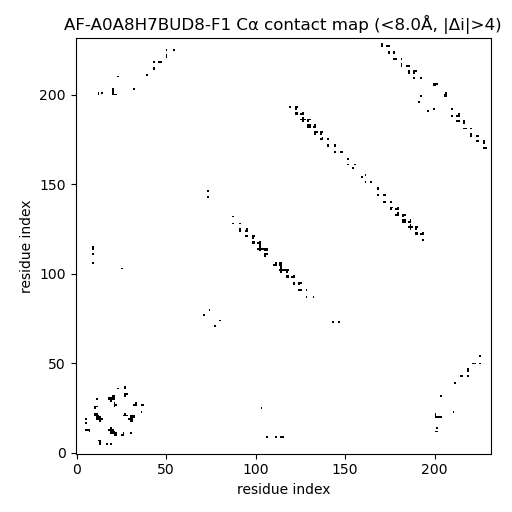230 ? -1.799 6.128 24.331 1.00 76.62 230 ILE A C 1
ATOM 1824 O O . ILE A 1 230 ? -1.694 6.156 25.560 1.00 76.62 230 ILE A O 1
ATOM 1828 N N . LEU A 1 231 ? -2.481 7.046 23.639 1.00 71.75 231 LEU A N 1
ATOM 1829 C CA . LEU A 1 231 ? -3.203 8.153 24.263 1.00 71.75 231 LEU A CA 1
ATOM 1830 C C . LEU A 1 231 ? -4.159 7.573 25.317 1.00 71.75 231 LEU A C 1
ATOM 1832 O O . LEU A 1 231 ? -5.077 6.843 24.948 1.00 71.75 231 LEU A O 1
ATOM 1836 N N . LYS A 1 232 ? -3.914 7.799 26.615 1.00 60.34 232 LYS A N 1
ATOM 1837 C CA . LYS A 1 232 ? -4.727 7.229 27.703 1.00 60.34 232 LYS A CA 1
ATOM 1838 C C . LYS A 1 232 ? -6.049 7.966 27.832 1.00 60.34 232 LYS A C 1
ATOM 1840 O O . LYS A 1 232 ? -6.022 9.196 28.019 1.00 60.34 232 LYS A O 1
#